Protein AF-A0A1F8U0H1-F1 (afdb_monomer_lite)

Radius of gyration: 30.07 Å; chains: 1; bounding box: 74×42×91 Å

Structure (mmCIF, N/CA/C/O backbone):
data_AF-A0A1F8U0H1-F1
#
_entry.id   AF-A0A1F8U0H1-F1
#
loop_
_atom_site.group_PDB
_atom_site.id
_atom_site.type_symbol
_atom_site.label_atom_id
_atom_site.label_alt_id
_atom_site.label_comp_id
_atom_site.label_asym_id
_atom_site.label_entity_id
_atom_site.label_seq_id
_atom_site.pdbx_PDB_ins_code
_atom_site.Cartn_x
_atom_site.Cartn_y
_atom_site.Cartn_z
_atom_site.occupancy
_atom_site.B_iso_or_equiv
_atom_site.auth_seq_id
_atom_site.auth_comp_id
_atom_site.auth_asym_id
_atom_site.auth_atom_id
_atom_site.pdbx_PDB_model_num
ATOM 1 N N . MET A 1 1 ? 35.598 6.083 -34.468 1.00 41.75 1 MET A N 1
ATOM 2 C CA . MET A 1 1 ? 35.173 6.478 -33.104 1.00 41.75 1 MET A CA 1
ATOM 3 C C . MET A 1 1 ? 35.037 8.008 -33.015 1.00 41.75 1 MET A C 1
ATOM 5 O O . MET A 1 1 ? 35.661 8.622 -32.170 1.00 41.75 1 MET A O 1
ATOM 9 N N . VAL A 1 2 ? 34.273 8.642 -33.921 1.00 42.28 2 VAL A N 1
ATOM 10 C CA . VAL A 1 2 ? 34.150 10.125 -34.004 1.00 42.28 2 VAL A CA 1
ATOM 11 C C . VAL A 1 2 ? 32.691 10.586 -34.229 1.00 42.28 2 VAL A C 1
ATOM 13 O O . VAL A 1 2 ? 32.391 11.769 -34.207 1.00 42.28 2 VAL A O 1
ATOM 16 N N . LEU A 1 3 ? 31.724 9.666 -34.350 1.00 43.31 3 LEU A N 1
ATOM 17 C CA . LEU A 1 3 ? 30.315 10.011 -34.617 1.00 43.31 3 LEU A CA 1
ATOM 18 C C . LEU A 1 3 ? 29.449 10.246 -33.357 1.00 43.31 3 LEU A C 1
ATOM 20 O O . LEU A 1 3 ? 28.268 10.544 -33.485 1.00 43.31 3 LEU A O 1
ATOM 24 N N . GLU A 1 4 ? 29.995 10.145 -32.138 1.00 50.41 4 GLU A N 1
ATOM 25 C CA . GLU A 1 4 ? 29.210 10.288 -30.889 1.00 50.41 4 GLU A CA 1
ATOM 26 C C . GLU A 1 4 ? 29.206 11.704 -30.271 1.00 50.41 4 GLU A C 1
ATOM 28 O O . GLU A 1 4 ? 28.499 11.946 -29.283 1.00 50.41 4 GLU A O 1
ATOM 33 N N . GLN A 1 5 ? 29.964 12.654 -30.832 1.00 50.31 5 GLN A N 1
ATOM 34 C CA . GLN A 1 5 ? 30.177 13.966 -30.203 1.00 50.31 5 GLN A CA 1
ATOM 35 C C . GLN A 1 5 ? 29.051 14.991 -30.430 1.00 50.31 5 GLN A C 1
ATOM 37 O O . GLN A 1 5 ? 28.952 15.921 -29.641 1.00 50.31 5 GLN A O 1
ATOM 42 N N . ASN A 1 6 ? 28.148 14.789 -31.400 1.00 43.91 6 ASN A N 1
ATOM 43 C CA . ASN A 1 6 ? 27.088 15.758 -31.739 1.00 43.91 6 ASN A CA 1
ATOM 44 C C . ASN A 1 6 ? 25.655 15.193 -31.703 1.00 43.91 6 ASN A C 1
ATOM 46 O O . ASN A 1 6 ? 24.756 15.732 -32.343 1.00 43.91 6 ASN A O 1
ATOM 50 N N . LEU A 1 7 ? 25.388 14.125 -30.940 1.00 57.19 7 LEU A N 1
ATOM 51 C CA . LEU A 1 7 ? 24.003 13.888 -30.520 1.00 57.19 7 LEU A CA 1
ATOM 52 C C . LEU A 1 7 ? 23.705 14.918 -29.426 1.00 57.19 7 LEU A C 1
ATOM 54 O O . LEU A 1 7 ? 24.296 14.822 -28.346 1.00 57.19 7 LEU A O 1
ATOM 58 N N . SER A 1 8 ? 22.849 15.904 -29.727 1.00 74.31 8 SER A N 1
ATOM 59 C CA . SER A 1 8 ? 22.437 16.942 -28.775 1.00 74.31 8 SER A CA 1
ATOM 60 C C . SER A 1 8 ? 22.117 16.303 -27.422 1.00 74.31 8 SER A C 1
ATOM 62 O O . SER A 1 8 ? 21.537 15.216 -27.362 1.00 74.31 8 SER A O 1
ATOM 64 N N . LEU A 1 9 ? 22.529 16.937 -26.323 1.00 75.94 9 LEU A N 1
ATOM 65 C CA . LEU A 1 9 ? 22.293 16.436 -24.963 1.00 75.94 9 LEU A CA 1
ATOM 66 C C . LEU A 1 9 ? 20.824 16.012 -24.761 1.00 75.94 9 LEU A C 1
ATOM 68 O O . LEU A 1 9 ? 20.556 14.966 -24.178 1.00 75.94 9 LEU A O 1
ATOM 72 N N . VAL A 1 10 ? 19.901 16.743 -25.389 1.00 80.44 10 VAL A N 1
ATOM 73 C CA . VAL A 1 10 ? 18.469 16.433 -25.496 1.00 80.44 10 VAL A CA 1
ATOM 74 C C . VAL A 1 10 ? 18.198 15.030 -26.050 1.00 80.44 10 VAL A C 1
ATOM 76 O O . VAL A 1 10 ? 17.451 14.274 -25.443 1.00 80.44 10 VAL A O 1
ATOM 79 N N . ASN A 1 11 ? 18.824 14.621 -27.155 1.00 82.81 11 ASN A N 1
ATOM 80 C CA . ASN A 1 11 ? 18.622 13.288 -27.734 1.00 82.81 11 ASN A CA 1
ATOM 81 C C . ASN A 1 11 ? 19.149 12.167 -26.824 1.00 82.81 11 ASN A C 1
ATOM 83 O O . ASN A 1 11 ? 18.552 11.089 -26.758 1.00 82.81 11 ASN A O 1
ATOM 87 N N . LYS A 1 12 ? 20.252 12.413 -26.104 1.00 83.38 12 LYS A N 1
ATOM 88 C CA . LYS A 1 12 ? 20.798 11.457 -25.125 1.00 83.38 12 LYS A CA 1
ATOM 89 C C . LYS A 1 12 ? 19.856 11.307 -23.930 1.00 83.38 12 LYS A C 1
ATOM 91 O O . LYS A 1 12 ? 19.516 10.178 -23.580 1.00 83.38 12 LYS A O 1
ATOM 96 N N . VAL A 1 13 ? 19.384 12.424 -23.376 1.00 85.12 13 VAL A N 1
ATOM 97 C CA . VAL A 1 13 ? 18.415 12.460 -22.270 1.00 85.12 13 VAL A CA 1
ATOM 98 C C . VAL A 1 13 ? 17.090 11.822 -22.687 1.00 85.12 13 VAL A C 1
ATOM 100 O O . VAL A 1 13 ? 16.609 10.935 -21.994 1.00 85.12 13 VAL A O 1
ATOM 103 N N . ASN A 1 14 ? 16.552 12.153 -23.863 1.00 88.31 14 ASN A N 1
ATOM 104 C CA . ASN A 1 14 ? 15.315 11.560 -24.382 1.00 88.31 14 ASN A CA 1
ATOM 105 C C . ASN A 1 14 ? 15.423 10.043 -24.548 1.00 88.31 14 ASN A C 1
ATOM 107 O O . ASN A 1 14 ? 14.489 9.304 -24.234 1.00 88.31 14 ASN A O 1
ATOM 111 N N . ARG A 1 15 ? 16.563 9.538 -25.032 1.00 90.44 15 ARG A N 1
ATOM 112 C CA . ARG A 1 15 ? 16.790 8.092 -25.122 1.00 90.44 15 ARG A CA 1
ATOM 113 C C . ARG A 1 15 ? 16.855 7.444 -23.738 1.00 90.44 15 ARG A C 1
ATOM 115 O O . ARG A 1 15 ? 16.317 6.351 -23.569 1.00 90.44 15 ARG A O 1
ATOM 122 N N . LEU A 1 16 ? 17.493 8.102 -22.770 1.00 91.50 16 LEU A N 1
ATOM 123 C CA . LEU A 1 16 ? 17.564 7.645 -21.380 1.00 91.50 16 LEU A CA 1
ATOM 124 C C . LEU A 1 16 ? 16.187 7.633 -20.717 1.00 91.50 16 LEU A C 1
ATOM 126 O O . LEU A 1 16 ? 15.855 6.668 -20.044 1.00 91.50 16 LEU A O 1
ATOM 130 N N . LEU A 1 17 ? 15.369 8.653 -20.965 1.00 91.25 17 LEU A N 1
ATOM 131 C CA . LEU A 1 17 ? 14.013 8.758 -20.442 1.00 91.25 17 LEU A CA 1
ATOM 132 C C . LEU A 1 17 ? 13.118 7.645 -20.996 1.00 91.25 17 LEU A C 1
ATOM 134 O O . LEU A 1 17 ? 12.458 6.939 -20.241 1.00 91.25 17 LEU A O 1
ATOM 138 N N . ASN A 1 18 ? 13.165 7.423 -22.313 1.00 92.88 18 ASN A N 1
ATOM 139 C CA . ASN A 1 18 ? 12.445 6.324 -22.956 1.00 92.88 18 ASN A CA 1
ATOM 140 C C . ASN A 1 18 ? 12.884 4.958 -22.418 1.00 92.88 18 ASN A C 1
ATOM 142 O O . ASN A 1 18 ? 12.050 4.096 -22.160 1.00 92.88 18 ASN A O 1
ATOM 146 N N . TRP A 1 19 ? 14.192 4.759 -22.238 1.00 95.44 19 TRP A N 1
ATOM 147 C CA . TRP A 1 19 ? 14.723 3.572 -21.573 1.00 95.44 19 TRP A CA 1
ATOM 148 C C . TRP A 1 19 ? 14.184 3.434 -20.141 1.00 95.44 19 TRP A C 1
ATOM 150 O O . TRP A 1 19 ? 13.759 2.344 -19.768 1.00 95.44 19 TRP A O 1
ATOM 160 N N . GLY A 1 20 ? 14.164 4.533 -19.385 1.00 95.44 20 GLY A N 1
ATOM 161 C CA . GLY A 1 20 ? 13.671 4.606 -18.015 1.00 95.44 20 GLY A CA 1
ATOM 162 C C . GLY A 1 20 ? 12.214 4.174 -17.897 1.00 95.44 20 GLY A C 1
ATOM 163 O O . GLY A 1 20 ? 11.922 3.301 -17.096 1.00 95.44 20 GLY A O 1
ATOM 164 N N . HIS A 1 21 ? 11.322 4.671 -18.758 1.00 95.75 21 HIS A N 1
ATOM 165 C CA . HIS A 1 21 ? 9.914 4.254 -18.757 1.00 95.75 21 HIS A CA 1
ATOM 166 C C . HIS A 1 21 ? 9.736 2.748 -18.993 1.00 95.75 21 HIS A C 1
ATOM 168 O O . HIS A 1 21 ? 8.940 2.108 -18.310 1.00 95.75 21 HIS A O 1
ATOM 174 N N . TRP A 1 22 ? 10.495 2.158 -19.924 1.00 97.25 22 TRP A N 1
ATOM 175 C CA . TRP A 1 22 ? 10.458 0.708 -20.142 1.00 97.25 22 TRP A CA 1
ATOM 176 C C . TRP A 1 22 ? 11.031 -0.067 -18.960 1.00 97.25 22 TRP A C 1
ATOM 178 O O . TRP A 1 22 ? 10.473 -1.087 -18.567 1.00 97.25 22 TRP A O 1
ATOM 188 N N . PHE A 1 23 ? 12.118 0.425 -18.372 1.00 97.69 23 PHE A N 1
ATOM 189 C CA . PHE A 1 23 ? 12.703 -0.166 -17.177 1.00 97.69 23 PHE A CA 1
ATOM 190 C C . PHE A 1 23 ? 11.719 -0.141 -15.994 1.00 97.69 23 PHE A C 1
ATOM 192 O O . PHE A 1 23 ? 11.540 -1.164 -15.333 1.00 97.69 23 PHE A O 1
ATOM 199 N N . THR A 1 24 ? 11.006 0.972 -15.799 1.00 97.69 24 THR A N 1
ATOM 200 C CA . THR A 1 24 ? 9.919 1.099 -14.822 1.00 97.69 24 THR A CA 1
ATOM 201 C C . THR A 1 24 ? 8.774 0.146 -15.129 1.00 97.69 24 THR A C 1
ATOM 203 O O . THR A 1 24 ? 8.306 -0.522 -14.220 1.00 97.69 24 THR A O 1
ATOM 206 N N . PHE A 1 25 ? 8.354 0.011 -16.391 1.00 97.81 25 PHE A N 1
ATOM 207 C CA . PHE A 1 25 ? 7.307 -0.940 -16.777 1.00 97.81 25 PHE A CA 1
ATOM 208 C C . PHE A 1 25 ? 7.643 -2.377 -16.349 1.00 97.81 25 PHE A C 1
ATOM 210 O O . PHE A 1 25 ? 6.812 -3.041 -15.737 1.00 97.81 25 PHE A O 1
ATOM 217 N N . PHE A 1 26 ? 8.866 -2.856 -16.600 1.00 98.00 26 PHE A N 1
ATOM 218 C CA . PHE A 1 26 ? 9.265 -4.193 -16.141 1.00 98.00 26 PHE A CA 1
ATOM 219 C C . PHE A 1 26 ? 9.385 -4.287 -14.616 1.00 98.00 26 PHE A C 1
ATOM 221 O O . PHE A 1 26 ? 9.033 -5.319 -14.049 1.00 98.00 26 PHE A O 1
ATOM 228 N N . ASN A 1 27 ? 9.818 -3.214 -13.952 1.00 98.38 27 ASN A N 1
ATOM 229 C CA . ASN A 1 27 ? 9.840 -3.141 -12.492 1.00 98.38 27 ASN A CA 1
ATOM 230 C C . ASN A 1 27 ? 8.430 -3.189 -11.883 1.00 98.38 27 ASN A C 1
ATOM 232 O O . ASN A 1 27 ? 8.249 -3.843 -10.865 1.00 98.38 27 ASN A O 1
ATOM 236 N N . ILE A 1 28 ? 7.420 -2.591 -12.529 1.00 98.44 28 ILE A N 1
ATOM 237 C CA . ILE A 1 28 ? 6.011 -2.733 -12.130 1.00 98.44 28 ILE A CA 1
ATOM 238 C C . ILE A 1 28 ? 5.607 -4.207 -12.173 1.00 98.44 28 ILE A C 1
ATOM 240 O O . ILE A 1 28 ? 5.047 -4.713 -11.209 1.00 98.44 28 ILE A O 1
ATOM 244 N N . LEU A 1 29 ? 5.925 -4.922 -13.258 1.00 98.12 29 LEU A N 1
ATOM 245 C CA . LEU A 1 29 ? 5.597 -6.349 -13.370 1.00 98.12 29 LEU A CA 1
ATOM 246 C C . LEU A 1 29 ? 6.270 -7.186 -12.274 1.00 98.12 29 LEU A C 1
ATOM 248 O O . LEU A 1 29 ? 5.636 -8.069 -11.701 1.00 98.12 29 LEU A O 1
ATOM 252 N N . LEU A 1 30 ? 7.535 -6.900 -11.958 1.00 98.12 30 LEU A N 1
ATOM 253 C CA . LEU A 1 30 ? 8.260 -7.598 -10.897 1.00 98.12 30 LEU A CA 1
ATOM 254 C C . LEU A 1 30 ? 7.696 -7.267 -9.505 1.00 98.12 30 LEU A C 1
ATOM 256 O O . LEU A 1 30 ? 7.498 -8.164 -8.686 1.00 98.12 30 LEU A O 1
ATOM 260 N N . ALA A 1 31 ? 7.363 -6.000 -9.261 1.00 98.25 31 ALA A N 1
ATOM 261 C CA . ALA A 1 31 ? 6.729 -5.557 -8.028 1.00 98.25 31 ALA A CA 1
ATOM 262 C C . ALA A 1 31 ? 5.319 -6.137 -7.858 1.00 98.25 31 ALA A C 1
ATOM 264 O O . ALA A 1 31 ? 4.937 -6.450 -6.736 1.00 98.25 31 ALA A O 1
ATOM 265 N N . LEU A 1 32 ? 4.554 -6.348 -8.935 1.00 98.12 32 LEU A N 1
ATOM 266 C CA . LEU A 1 32 ? 3.257 -7.033 -8.873 1.00 98.12 32 LEU A CA 1
ATOM 267 C C . LEU A 1 32 ? 3.414 -8.465 -8.354 1.00 98.12 32 LEU A C 1
ATOM 269 O O . LEU A 1 32 ? 2.684 -8.867 -7.453 1.00 98.12 32 LEU A O 1
ATOM 273 N N . VAL A 1 33 ? 4.414 -9.207 -8.841 1.00 97.19 33 VAL A N 1
ATOM 274 C CA . VAL A 1 33 ? 4.707 -10.565 -8.347 1.00 97.19 33 VAL A CA 1
ATOM 275 C C . VAL A 1 33 ? 5.043 -10.555 -6.854 1.00 97.19 33 VAL A C 1
ATOM 277 O O . VAL A 1 33 ? 4.541 -11.395 -6.113 1.00 97.19 33 VAL A O 1
ATOM 280 N N . ILE A 1 34 ? 5.853 -9.596 -6.398 1.00 96.69 34 ILE A N 1
ATOM 281 C CA . ILE A 1 34 ? 6.208 -9.467 -4.976 1.00 96.69 34 ILE A CA 1
ATOM 282 C C . ILE A 1 34 ? 4.986 -9.057 -4.145 1.00 96.69 34 ILE A C 1
ATOM 284 O O . ILE A 1 34 ? 4.709 -9.664 -3.117 1.00 96.69 34 ILE A O 1
ATOM 288 N N . THR A 1 35 ? 4.224 -8.061 -4.596 1.00 96.56 35 THR A N 1
ATOM 289 C CA . THR A 1 35 ? 3.063 -7.536 -3.859 1.00 96.56 35 THR A CA 1
ATOM 290 C C . THR A 1 35 ? 1.858 -8.478 -3.846 1.00 96.56 35 THR A C 1
ATOM 292 O O . THR A 1 35 ? 0.986 -8.339 -2.994 1.00 96.56 35 THR A O 1
ATOM 295 N N . ALA A 1 36 ? 1.818 -9.495 -4.709 1.00 94.75 36 ALA A N 1
ATOM 296 C CA . ALA A 1 36 ? 0.852 -10.583 -4.572 1.00 94.75 36 ALA A CA 1
ATOM 297 C C . ALA A 1 36 ? 1.030 -11.349 -3.244 1.00 94.75 36 ALA A C 1
ATOM 299 O O . ALA A 1 36 ? 0.069 -11.919 -2.735 1.00 94.75 36 ALA A O 1
ATOM 300 N N . ALA A 1 37 ? 2.227 -11.317 -2.637 1.00 93.44 37 ALA A N 1
ATOM 301 C CA . ALA A 1 37 ? 2.496 -11.962 -1.351 1.00 93.44 37 ALA A CA 1
ATOM 302 C C . ALA A 1 37 ? 1.631 -11.427 -0.193 1.00 93.44 37 ALA A C 1
ATOM 304 O O . ALA A 1 37 ? 1.383 -12.159 0.767 1.00 93.44 37 ALA A O 1
ATOM 305 N N . TYR A 1 38 ? 1.154 -10.180 -0.284 1.00 93.19 38 TYR A N 1
ATOM 306 C CA . TYR A 1 38 ? 0.302 -9.568 0.741 1.00 93.19 38 TYR A CA 1
ATOM 307 C C . TYR A 1 38 ? -1.121 -10.141 0.732 1.00 93.19 38 TYR A C 1
ATOM 309 O O . TYR A 1 38 ? -1.789 -10.119 1.759 1.00 93.19 38 TYR A O 1
ATOM 317 N N . TRP A 1 39 ? -1.580 -10.730 -0.382 1.00 89.38 39 TRP A N 1
ATOM 318 C CA . TRP A 1 39 ? -2.922 -11.325 -0.463 1.00 89.38 39 TRP A CA 1
ATOM 319 C C . TRP A 1 39 ? -3.098 -12.531 0.465 1.00 89.38 39 TRP A C 1
ATOM 321 O O . TRP A 1 39 ? -4.220 -12.860 0.826 1.00 89.38 39 TRP A O 1
ATOM 331 N N . TRP A 1 40 ? -2.005 -13.202 0.840 1.00 85.88 40 TRP A N 1
ATOM 332 C CA . TRP A 1 40 ? -2.045 -14.341 1.762 1.00 85.88 40 TRP A CA 1
ATOM 333 C C . TRP A 1 40 ? -1.984 -13.944 3.236 1.00 85.88 40 TRP A C 1
ATOM 335 O O . TRP A 1 40 ? -2.158 -14.809 4.091 1.00 85.88 40 TRP A O 1
ATOM 345 N N . ALA A 1 41 ? -1.716 -12.673 3.537 1.00 83.50 41 ALA A N 1
ATOM 346 C CA . ALA A 1 41 ? -1.620 -12.191 4.910 1.00 83.50 41 ALA A CA 1
ATOM 347 C C . ALA A 1 41 ? -2.991 -11.832 5.511 1.00 83.50 41 ALA A C 1
ATOM 349 O O . ALA A 1 41 ? -3.134 -11.870 6.728 1.00 83.50 41 ALA A O 1
ATOM 350 N N . GLU A 1 42 ? -3.994 -11.548 4.674 1.00 83.38 42 GLU A N 1
ATOM 351 C CA . GLU A 1 42 ? -5.311 -11.054 5.089 1.00 83.38 42 GLU A CA 1
ATOM 352 C C . GLU A 1 42 ? -6.434 -11.963 4.540 1.00 83.38 42 GLU A C 1
ATOM 354 O O . GLU A 1 42 ? -6.286 -12.538 3.455 1.00 83.38 42 GLU A O 1
ATOM 359 N N . PRO A 1 43 ? -7.573 -12.135 5.243 1.00 86.06 43 PRO A N 1
ATOM 360 C CA . PRO A 1 43 ? -8.731 -12.836 4.697 1.00 86.06 43 PRO A CA 1
ATOM 361 C C . PRO A 1 43 ? -9.213 -12.217 3.380 1.00 86.06 43 PRO A C 1
ATOM 363 O O . PRO A 1 43 ? -9.405 -11.007 3.264 1.00 86.06 43 PRO A O 1
ATOM 366 N N . LEU A 1 44 ? -9.469 -13.079 2.393 1.00 89.25 44 LEU A N 1
ATOM 367 C CA . LEU A 1 44 ? -9.942 -12.649 1.081 1.00 89.25 44 LEU A CA 1
ATOM 368 C C . LEU A 1 44 ? -11.357 -12.041 1.150 1.00 89.25 44 LEU A C 1
ATOM 370 O O . LEU A 1 44 ? -12.193 -12.513 1.936 1.00 89.25 44 LEU A O 1
ATOM 374 N N . PRO A 1 45 ? -11.661 -11.053 0.285 1.00 91.75 45 PRO A N 1
ATOM 375 C CA . PRO A 1 45 ? -12.983 -10.441 0.223 1.00 91.75 45 PRO A CA 1
ATOM 376 C C . PRO A 1 45 ? -14.080 -11.452 -0.126 1.00 91.75 45 PRO A C 1
ATOM 378 O O . PRO A 1 45 ? -13.849 -12.415 -0.863 1.00 91.75 45 PRO A O 1
ATOM 381 N N . GLN A 1 46 ? -15.295 -11.213 0.369 1.00 91.31 46 GLN A N 1
ATOM 382 C CA . GLN A 1 46 ? -16.450 -12.080 0.110 1.00 91.31 46 GLN A CA 1
ATOM 383 C C . GLN A 1 46 ? -17.382 -11.496 -0.964 1.00 91.31 46 GLN A C 1
ATOM 385 O O . GLN A 1 46 ? -18.060 -12.238 -1.675 1.00 91.31 46 GLN A O 1
ATOM 390 N N . SER A 1 47 ? -17.393 -10.173 -1.125 1.00 94.44 47 SER A N 1
ATOM 391 C CA . SER A 1 47 ? -18.181 -9.456 -2.129 1.00 94.44 47 SER A CA 1
ATOM 392 C C . SER A 1 47 ? -17.458 -9.263 -3.466 1.00 94.44 47 SER A C 1
ATOM 394 O O . SER A 1 47 ? -16.231 -9.184 -3.559 1.00 94.44 47 SER A O 1
ATOM 396 N N . ILE A 1 48 ? -18.250 -9.107 -4.533 1.00 96.00 48 ILE A N 1
ATOM 397 C CA . ILE A 1 48 ? -17.755 -8.757 -5.875 1.00 96.00 48 ILE A CA 1
ATOM 398 C C . ILE A 1 48 ? -17.064 -7.382 -5.859 1.00 96.00 48 ILE A C 1
ATOM 400 O O . ILE A 1 48 ? -16.046 -7.202 -6.527 1.00 96.00 48 ILE A O 1
ATOM 404 N N . THR A 1 49 ? -17.590 -6.425 -5.085 1.00 95.81 49 THR A N 1
ATOM 405 C CA . THR A 1 49 ? -17.000 -5.088 -4.911 1.00 95.81 49 THR A CA 1
ATOM 406 C C . THR A 1 49 ? -15.627 -5.176 -4.257 1.00 95.81 49 THR A C 1
ATOM 408 O O . THR A 1 49 ? -14.678 -4.589 -4.778 1.00 95.81 49 THR A O 1
ATOM 411 N N . GLY A 1 50 ? -15.489 -5.979 -3.199 1.00 95.69 50 GLY A N 1
ATOM 412 C CA . GLY A 1 50 ? -14.211 -6.237 -2.540 1.00 95.69 50 GLY A CA 1
ATOM 413 C C . GLY A 1 50 ? -13.167 -6.858 -3.473 1.00 95.69 50 GLY A C 1
ATOM 414 O O . GLY A 1 50 ? -12.029 -6.392 -3.503 1.00 95.69 50 GLY A O 1
ATOM 415 N N . TRP A 1 51 ? -13.545 -7.846 -4.295 1.00 96.25 51 TRP A N 1
ATOM 416 C CA . TRP A 1 51 ? -12.647 -8.440 -5.300 1.00 96.25 51 TRP A CA 1
ATOM 417 C C . TRP A 1 51 ? -12.228 -7.455 -6.393 1.00 96.25 51 TRP A C 1
ATOM 419 O O . TRP A 1 51 ? -11.063 -7.419 -6.797 1.00 96.25 51 TRP A O 1
ATOM 429 N N . PHE A 1 52 ? -13.167 -6.644 -6.882 1.00 97.38 52 PHE A N 1
ATOM 430 C CA . PHE A 1 52 ? -12.869 -5.628 -7.885 1.00 97.38 52 PHE A CA 1
ATOM 431 C C . PHE A 1 52 ? -11.941 -4.538 -7.324 1.00 97.38 52 PHE A C 1
ATOM 433 O O . PHE A 1 52 ? -10.988 -4.138 -8.001 1.00 97.38 52 PHE A O 1
ATOM 440 N N . TYR A 1 53 ? -12.156 -4.110 -6.074 1.00 97.31 53 TYR A N 1
ATOM 441 C CA . TYR A 1 53 ? -11.248 -3.198 -5.380 1.00 97.31 53 TYR A CA 1
ATOM 442 C C . TYR A 1 53 ? -9.856 -3.804 -5.220 1.00 97.31 53 TYR A C 1
ATOM 444 O O . TYR A 1 53 ? -8.883 -3.166 -5.601 1.00 97.31 53 TYR A O 1
ATOM 452 N N . LEU A 1 54 ? -9.756 -5.052 -4.757 1.00 96.25 54 LEU A N 1
ATOM 453 C CA . LEU A 1 54 ? -8.483 -5.744 -4.567 1.00 96.25 54 LEU A CA 1
ATOM 454 C C . LEU A 1 54 ? -7.640 -5.739 -5.848 1.00 96.25 54 LEU A C 1
ATOM 456 O O . LEU A 1 54 ? -6.478 -5.333 -5.830 1.00 96.25 54 LEU A O 1
ATOM 460 N N . LEU A 1 55 ? -8.233 -6.131 -6.982 1.00 96.88 55 LEU A N 1
ATOM 461 C CA . LEU A 1 55 ? -7.534 -6.190 -8.269 1.00 96.88 55 LEU A CA 1
ATOM 462 C C . LEU A 1 55 ? -7.135 -4.805 -8.788 1.00 96.88 55 LEU A C 1
ATOM 464 O O . LEU A 1 55 ? -6.008 -4.620 -9.252 1.00 96.88 55 LEU A O 1
ATOM 468 N N . THR A 1 56 ? -8.048 -3.833 -8.730 1.00 97.75 56 THR A N 1
ATOM 469 C CA . THR A 1 56 ? -7.774 -2.473 -9.219 1.00 97.75 56 THR A CA 1
ATOM 470 C C . THR A 1 56 ? -6.768 -1.746 -8.333 1.00 97.75 56 THR A C 1
ATOM 472 O O . THR A 1 56 ? -5.849 -1.119 -8.858 1.00 97.75 56 THR A O 1
ATOM 475 N N . ASN A 1 57 ? -6.873 -1.888 -7.012 1.00 97.25 57 ASN A N 1
ATOM 476 C CA . ASN A 1 57 ? -5.935 -1.315 -6.058 1.00 97.25 57 ASN A CA 1
ATOM 477 C C . ASN A 1 57 ? -4.547 -1.946 -6.205 1.00 97.25 57 ASN A C 1
ATOM 479 O O . ASN A 1 57 ? -3.570 -1.223 -6.355 1.00 97.25 57 ASN A O 1
ATOM 483 N N . TRP A 1 58 ? -4.450 -3.277 -6.272 1.00 97.38 58 TRP A N 1
ATOM 484 C CA . TRP A 1 58 ? -3.173 -3.970 -6.467 1.00 97.38 58 TRP A CA 1
ATOM 485 C C . TRP A 1 58 ? -2.463 -3.557 -7.759 1.00 97.38 58 TRP A C 1
ATOM 487 O O . TRP A 1 58 ? -1.288 -3.195 -7.727 1.00 97.38 58 TRP A O 1
ATOM 497 N N . LEU A 1 59 ? -3.173 -3.544 -8.892 1.00 97.94 59 LEU A N 1
ATOM 498 C CA . LEU A 1 59 ? -2.585 -3.129 -10.168 1.00 97.94 59 LEU A CA 1
ATOM 499 C C . LEU A 1 59 ? -2.211 -1.642 -10.180 1.00 97.94 59 LEU A C 1
ATOM 501 O O . LEU A 1 59 ? -1.117 -1.283 -10.616 1.00 97.94 59 LEU A O 1
ATOM 505 N N . GLY A 1 60 ? -3.122 -0.779 -9.729 1.00 97.94 60 GLY A N 1
ATOM 506 C CA . GLY A 1 60 ? -2.965 0.670 -9.788 1.00 97.94 60 GLY A CA 1
ATOM 507 C C . GLY A 1 60 ? -1.926 1.198 -8.805 1.00 97.94 60 GLY A C 1
ATOM 508 O O . GLY A 1 60 ? -1.026 1.938 -9.202 1.00 97.94 60 GLY A O 1
ATOM 509 N N . HIS A 1 61 ? -2.021 0.802 -7.535 1.00 97.88 61 HIS A N 1
ATOM 510 C CA . HIS A 1 61 ? -1.147 1.283 -6.464 1.00 97.88 61 HIS A CA 1
ATOM 511 C C . HIS A 1 61 ? 0.290 0.797 -6.636 1.00 97.88 61 HIS A C 1
ATOM 513 O O . HIS A 1 61 ? 1.216 1.605 -6.585 1.00 97.88 61 HIS A O 1
ATOM 519 N N . THR A 1 62 ? 0.502 -0.488 -6.944 1.00 97.88 62 THR A N 1
ATOM 520 C CA . THR A 1 62 ? 1.856 -1.008 -7.197 1.00 97.88 62 THR A CA 1
ATOM 521 C C . THR A 1 62 ? 2.495 -0.310 -8.404 1.00 97.88 62 THR A C 1
ATOM 523 O O . THR A 1 62 ? 3.664 0.079 -8.348 1.00 97.88 62 THR A O 1
ATOM 526 N N . ALA A 1 63 ? 1.730 -0.060 -9.475 1.00 98.12 63 ALA A N 1
ATOM 527 C CA . ALA A 1 63 ? 2.226 0.701 -10.619 1.00 98.12 63 ALA A CA 1
ATOM 528 C C . ALA A 1 63 ? 2.569 2.157 -10.261 1.00 98.12 63 ALA A C 1
ATOM 530 O O . ALA A 1 63 ? 3.629 2.657 -10.656 1.00 98.12 63 ALA A O 1
ATOM 531 N N . PHE A 1 64 ? 1.703 2.819 -9.490 1.00 98.00 64 PHE A N 1
ATOM 532 C CA . PHE A 1 64 ? 1.923 4.171 -8.986 1.00 98.00 64 PHE A CA 1
ATOM 533 C C . PHE A 1 64 ? 3.191 4.259 -8.130 1.00 98.00 64 PHE A C 1
ATOM 535 O O . PHE A 1 64 ? 4.020 5.131 -8.383 1.00 98.00 64 PHE A O 1
ATOM 542 N N . LEU A 1 65 ? 3.400 3.336 -7.186 1.00 97.12 65 LEU A N 1
ATOM 543 C CA . LEU A 1 65 ? 4.589 3.315 -6.329 1.00 97.12 65 LEU A CA 1
ATOM 544 C C . LEU A 1 65 ? 5.883 3.158 -7.132 1.00 97.12 65 LEU A C 1
ATOM 546 O O . LEU A 1 65 ? 6.832 3.913 -6.918 1.00 97.12 65 LEU A O 1
ATOM 550 N N . CYS A 1 66 ? 5.935 2.231 -8.091 1.00 97.81 66 CYS A N 1
ATOM 551 C CA . CYS A 1 66 ? 7.109 2.071 -8.952 1.00 97.81 66 CYS A CA 1
ATOM 552 C C . CYS A 1 66 ? 7.364 3.311 -9.822 1.00 97.81 66 CYS A C 1
ATOM 554 O O . CYS A 1 66 ? 8.514 3.703 -10.035 1.00 97.81 66 CYS A O 1
ATOM 556 N N . PHE A 1 67 ? 6.304 3.941 -10.333 1.00 96.94 67 PHE A N 1
ATOM 557 C CA . PHE A 1 67 ? 6.429 5.157 -11.130 1.00 96.94 67 PHE A CA 1
ATOM 558 C C . PHE A 1 67 ? 6.881 6.354 -10.285 1.00 96.94 67 PHE A C 1
ATOM 560 O O . PHE A 1 67 ? 7.763 7.107 -10.702 1.00 96.94 67 PHE A O 1
ATOM 567 N N . LEU A 1 68 ? 6.360 6.487 -9.065 1.00 97.56 68 LEU A N 1
ATOM 568 C CA . LEU A 1 68 ? 6.794 7.486 -8.095 1.00 97.56 68 LEU A CA 1
ATOM 569 C C . LEU A 1 68 ? 8.262 7.274 -7.708 1.00 97.56 68 LEU A C 1
ATOM 571 O O . LEU A 1 68 ? 9.044 8.223 -7.729 1.00 97.56 68 LEU A O 1
ATOM 575 N N . PHE A 1 69 ? 8.670 6.029 -7.444 1.00 96.88 69 PHE A N 1
ATOM 576 C CA . PHE A 1 69 ? 10.067 5.676 -7.198 1.00 96.88 69 PHE A CA 1
ATOM 577 C C . PHE A 1 69 ? 10.967 6.099 -8.364 1.00 96.88 69 PHE A C 1
ATOM 579 O O . PHE A 1 69 ? 12.017 6.705 -8.145 1.00 96.88 69 PHE A O 1
ATOM 586 N N . PHE A 1 70 ? 10.546 5.848 -9.607 1.00 95.94 70 PHE A N 1
ATOM 587 C CA . PHE A 1 70 ? 11.265 6.297 -10.799 1.00 95.94 70 PHE A CA 1
ATOM 588 C C . PHE A 1 70 ? 11.412 7.824 -10.850 1.00 95.94 70 PHE A C 1
ATOM 590 O O . PHE A 1 70 ? 12.525 8.308 -11.060 1.00 95.94 70 PHE A O 1
ATOM 597 N N . ILE A 1 71 ? 10.329 8.578 -10.625 1.00 96.56 71 ILE A N 1
ATOM 598 C CA . ILE A 1 71 ? 10.350 10.050 -10.630 1.00 96.56 71 ILE A CA 1
ATOM 599 C C . ILE A 1 71 ? 11.274 10.600 -9.541 1.00 96.56 71 ILE A C 1
ATOM 601 O O . ILE A 1 71 ? 12.004 11.554 -9.794 1.00 96.56 71 ILE A O 1
ATOM 605 N N . LEU A 1 72 ? 11.252 10.024 -8.338 1.00 96.44 72 LEU A N 1
ATOM 606 C CA . LEU A 1 72 ? 12.012 10.543 -7.199 1.00 96.44 72 LEU A CA 1
ATOM 607 C C . LEU A 1 72 ? 13.492 10.154 -7.228 1.00 96.44 72 LEU A C 1
ATOM 609 O O . LEU A 1 72 ? 14.317 10.868 -6.663 1.00 96.44 72 LEU A O 1
ATOM 613 N N . THR A 1 73 ? 13.845 9.036 -7.869 1.00 94.81 73 THR A N 1
ATOM 614 C CA . THR A 1 73 ? 15.205 8.482 -7.796 1.00 94.81 73 THR A CA 1
ATOM 615 C C . THR A 1 73 ? 15.896 8.432 -9.160 1.00 94.81 73 THR A C 1
ATOM 617 O O . THR A 1 73 ? 16.884 9.129 -9.389 1.00 94.81 73 THR A O 1
ATOM 620 N N . ILE A 1 74 ? 15.376 7.644 -10.101 1.00 92.19 74 ILE A N 1
ATOM 621 C CA . ILE A 1 74 ? 16.028 7.359 -11.385 1.00 92.19 74 ILE A CA 1
ATOM 622 C C . ILE A 1 74 ? 15.994 8.583 -12.305 1.00 92.19 74 ILE A C 1
ATOM 624 O O . ILE A 1 74 ? 16.998 8.897 -12.947 1.00 92.19 74 ILE A O 1
ATOM 628 N N . PHE A 1 75 ? 14.870 9.298 -12.365 1.00 93.31 75 PHE A N 1
ATOM 629 C CA . PHE A 1 75 ? 14.720 10.466 -13.228 1.00 93.31 75 PHE A CA 1
ATOM 630 C C . PHE A 1 75 ? 15.736 11.583 -12.890 1.00 93.31 75 PHE A C 1
ATOM 632 O O . PHE A 1 75 ? 16.466 11.985 -13.799 1.00 93.31 75 PHE A O 1
ATOM 639 N N . PRO A 1 76 ? 15.931 12.009 -11.624 1.00 92.31 76 PRO A N 1
ATOM 640 C CA . PRO A 1 76 ? 16.987 12.957 -11.258 1.00 92.31 76 PRO A CA 1
ATOM 641 C C . PRO A 1 76 ? 18.391 12.492 -11.657 1.00 92.31 76 PRO A C 1
ATOM 643 O O . PRO A 1 76 ? 19.178 13.275 -12.191 1.00 92.31 76 PRO A O 1
ATOM 646 N N . VAL A 1 77 ? 18.698 11.202 -11.479 1.00 89.44 77 VAL A N 1
ATOM 647 C CA . VAL A 1 77 ? 19.989 10.622 -11.887 1.00 89.44 77 VAL A CA 1
ATOM 648 C C . VAL A 1 77 ? 20.205 10.761 -13.399 1.00 89.44 77 VAL A C 1
ATOM 650 O O . VAL A 1 77 ? 21.322 11.060 -13.826 1.00 89.44 77 VAL A O 1
ATOM 653 N N . THR A 1 78 ? 19.152 10.610 -14.213 1.00 87.06 78 THR A N 1
ATOM 654 C CA . THR A 1 78 ? 19.236 10.794 -15.676 1.00 87.06 78 THR A CA 1
ATOM 655 C C . THR A 1 78 ? 19.503 12.243 -16.096 1.00 87.06 78 THR A C 1
ATOM 657 O O . THR A 1 78 ? 20.089 12.457 -17.157 1.00 87.06 78 THR A O 1
ATOM 660 N N . LEU A 1 79 ? 19.107 13.225 -15.275 1.00 85.00 79 LEU A N 1
ATOM 661 C CA . LEU A 1 79 ? 19.339 14.650 -15.530 1.00 85.00 79 LEU A CA 1
ATOM 662 C C . LEU A 1 79 ? 20.747 15.094 -15.115 1.00 85.00 79 LEU A C 1
ATOM 664 O O . LEU A 1 79 ? 21.369 15.887 -15.818 1.00 85.00 79 LEU A O 1
ATOM 668 N N . ILE A 1 80 ? 21.256 14.575 -13.993 1.00 85.38 80 ILE A N 1
ATOM 669 C CA . ILE A 1 80 ? 22.570 14.951 -13.446 1.00 85.38 80 ILE A CA 1
ATOM 670 C C . ILE A 1 80 ? 23.710 14.285 -14.230 1.00 85.38 80 ILE A C 1
ATOM 672 O O . ILE A 1 80 ? 24.733 14.916 -14.499 1.00 85.3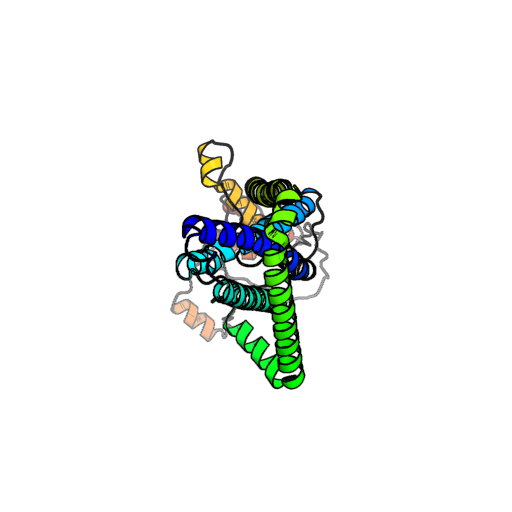8 80 ILE A O 1
ATOM 676 N N . PHE A 1 81 ? 23.553 13.014 -14.616 1.00 80.81 81 PHE A N 1
ATOM 677 C CA . PHE A 1 81 ? 24.621 12.236 -15.243 1.00 80.81 81 PHE A CA 1
ATOM 678 C C . PHE A 1 81 ? 24.309 11.911 -16.713 1.00 80.81 81 PHE A C 1
ATOM 680 O O . PHE A 1 81 ? 23.496 11.031 -16.992 1.00 80.81 81 PHE A O 1
ATOM 687 N N . PRO A 1 82 ? 25.024 12.499 -17.692 1.00 72.44 82 PRO A N 1
ATOM 688 C CA . PRO A 1 82 ? 24.788 12.221 -19.114 1.00 72.44 82 PRO A CA 1
ATOM 689 C C . PRO A 1 82 ? 25.366 10.867 -19.582 1.00 72.44 82 PRO A C 1
ATOM 691 O O . PRO A 1 82 ? 25.243 10.497 -20.753 1.00 72.44 82 PRO A O 1
ATOM 694 N N . TYR A 1 83 ? 26.022 10.110 -18.694 1.00 82.44 83 TYR A N 1
ATOM 695 C CA . TYR A 1 83 ? 26.695 8.856 -19.029 1.00 82.44 83 TYR A CA 1
ATOM 696 C C . TYR A 1 83 ? 25.771 7.642 -18.881 1.00 82.44 83 TYR A C 1
ATOM 698 O O . TYR A 1 83 ? 25.618 7.062 -17.804 1.00 82.44 83 TYR A O 1
ATOM 706 N N . GLN A 1 84 ? 25.245 7.170 -20.012 1.00 84.56 84 GLN A N 1
ATOM 707 C CA . GLN A 1 84 ? 24.294 6.052 -20.096 1.00 84.56 84 GLN A CA 1
ATOM 708 C C . GLN A 1 84 ? 24.712 4.757 -19.379 1.00 84.56 84 GLN A C 1
ATOM 710 O O . GLN A 1 84 ? 23.863 3.975 -18.961 1.00 84.56 84 GLN A O 1
ATOM 715 N N . ARG A 1 85 ? 26.013 4.463 -19.250 1.00 88.62 85 ARG A N 1
ATOM 716 C CA . ARG A 1 85 ? 26.465 3.230 -18.584 1.00 88.62 85 ARG A CA 1
ATOM 717 C C . ARG A 1 85 ? 26.276 3.305 -17.070 1.00 88.62 85 ARG A C 1
ATOM 719 O O . ARG A 1 85 ? 25.776 2.342 -16.500 1.00 88.62 85 ARG A O 1
ATOM 726 N N . HIS A 1 86 ? 26.616 4.440 -16.466 1.00 90.19 86 HIS A N 1
ATOM 727 C CA . HIS A 1 86 ? 26.512 4.646 -15.023 1.00 90.19 86 HIS A CA 1
ATOM 728 C C . HIS A 1 86 ? 25.058 4.791 -14.587 1.00 90.19 86 HIS A C 1
ATOM 730 O O . HIS A 1 86 ? 24.647 4.099 -13.665 1.00 90.19 86 HIS A O 1
ATOM 736 N N . VAL A 1 87 ? 24.256 5.578 -15.314 1.00 91.94 87 VAL A N 1
ATOM 737 C CA . VAL A 1 87 ? 22.827 5.763 -15.002 1.00 91.94 87 VAL A CA 1
ATOM 738 C C . VAL A 1 87 ? 22.086 4.427 -14.952 1.00 91.94 87 VAL A C 1
ATOM 740 O O . VAL A 1 87 ? 21.363 4.157 -14.002 1.00 91.94 87 VAL A O 1
ATOM 743 N N . ARG A 1 88 ? 22.326 3.547 -15.928 1.00 94.00 88 ARG A N 1
ATOM 744 C CA . ARG A 1 88 ? 21.703 2.216 -15.987 1.00 94.00 88 ARG A CA 1
ATOM 745 C C . ARG A 1 88 ? 22.111 1.295 -14.837 1.00 94.00 88 ARG A C 1
ATOM 747 O O . ARG A 1 88 ? 21.285 0.508 -14.389 1.00 94.00 88 ARG A O 1
ATOM 754 N N . GLY A 1 89 ? 23.369 1.369 -14.399 1.00 94.88 89 GLY A N 1
ATOM 755 C CA . GLY A 1 89 ? 23.870 0.587 -13.264 1.00 94.88 89 GLY A CA 1
ATOM 756 C C . GLY A 1 89 ? 23.332 1.101 -11.929 1.00 94.88 89 GLY A C 1
ATOM 757 O O . GLY A 1 89 ? 22.874 0.310 -11.114 1.00 94.88 89 GLY A O 1
ATOM 758 N N . ILE A 1 90 ? 23.315 2.425 -11.744 1.00 95.31 90 ILE A N 1
ATOM 759 C CA . ILE A 1 90 ? 22.749 3.077 -10.555 1.00 95.31 90 ILE A CA 1
ATOM 760 C C . ILE A 1 90 ? 21.250 2.784 -10.456 1.00 95.31 90 ILE A C 1
ATOM 762 O O . ILE A 1 90 ? 20.781 2.381 -9.402 1.00 95.31 90 ILE A O 1
ATOM 766 N N . ALA A 1 91 ? 20.508 2.916 -11.556 1.00 96.00 91 ALA A N 1
ATOM 767 C CA . ALA A 1 91 ? 19.083 2.606 -11.592 1.00 96.00 91 ALA A CA 1
ATOM 768 C C . ALA A 1 91 ? 18.790 1.135 -11.259 1.00 96.00 91 ALA A C 1
ATOM 770 O O . ALA A 1 91 ? 17.870 0.873 -10.494 1.00 96.00 91 ALA A O 1
ATOM 771 N N . ALA A 1 92 ? 19.591 0.190 -11.770 1.00 97.56 92 ALA A N 1
ATOM 772 C CA . ALA A 1 92 ? 19.461 -1.225 -11.420 1.00 97.56 92 ALA A CA 1
ATOM 773 C C . ALA A 1 92 ? 19.729 -1.480 -9.927 1.00 97.56 92 ALA A C 1
ATOM 775 O O . ALA A 1 92 ? 18.985 -2.220 -9.287 1.00 97.56 92 ALA A O 1
ATOM 776 N N . ALA A 1 93 ? 20.749 -0.836 -9.349 1.00 97.69 93 ALA A N 1
ATOM 777 C CA . ALA A 1 93 ? 21.038 -0.936 -7.920 1.00 97.69 93 ALA A CA 1
ATOM 778 C C . ALA A 1 93 ? 19.913 -0.335 -7.058 1.00 97.69 93 ALA A C 1
ATOM 780 O O . ALA A 1 93 ? 19.474 -0.965 -6.101 1.00 97.69 93 ALA A O 1
ATOM 781 N N . LEU A 1 94 ? 19.408 0.849 -7.421 1.00 97.56 94 LEU A N 1
ATOM 782 C CA . LEU A 1 94 ? 18.295 1.505 -6.730 1.00 97.56 94 LEU A CA 1
ATOM 783 C C . LEU A 1 94 ? 17.014 0.666 -6.799 1.00 97.56 94 LEU A C 1
ATOM 785 O O . LEU A 1 94 ? 16.391 0.438 -5.767 1.00 97.56 94 LEU A O 1
ATOM 789 N N . ALA A 1 95 ? 16.654 0.165 -7.983 1.00 97.88 95 ALA A N 1
ATOM 790 C CA . ALA A 1 95 ? 15.515 -0.732 -8.164 1.00 97.88 95 ALA A CA 1
ATOM 791 C C . ALA A 1 95 ? 15.654 -1.999 -7.308 1.00 97.88 95 ALA A C 1
ATOM 793 O O . ALA A 1 95 ? 14.729 -2.357 -6.588 1.00 97.88 95 ALA A O 1
ATOM 794 N N . THR A 1 96 ? 16.844 -2.612 -7.289 1.00 98.44 96 THR A N 1
ATOM 795 C CA . THR A 1 96 ? 17.129 -3.779 -6.436 1.00 98.44 96 THR A CA 1
ATOM 796 C C . THR A 1 96 ? 16.894 -3.465 -4.962 1.00 98.44 96 THR A C 1
ATOM 798 O O . THR A 1 96 ? 16.229 -4.235 -4.279 1.00 98.44 96 THR A O 1
ATOM 801 N N . ILE A 1 97 ? 17.404 -2.333 -4.465 1.00 98.00 97 ILE A N 1
ATOM 802 C CA . ILE A 1 97 ? 17.195 -1.909 -3.073 1.00 98.00 97 ILE A CA 1
ATOM 803 C C . ILE A 1 97 ? 15.699 -1.728 -2.790 1.00 98.00 97 ILE A C 1
ATOM 805 O O . ILE A 1 97 ? 15.218 -2.211 -1.769 1.00 98.00 97 ILE A O 1
ATOM 809 N N . GLY A 1 98 ? 14.960 -1.086 -3.700 1.00 97.62 98 GLY A N 1
ATOM 810 C CA . GLY A 1 98 ? 13.513 -0.903 -3.574 1.00 97.62 98 GLY A CA 1
ATOM 811 C C . GLY A 1 98 ? 12.745 -2.227 -3.518 1.00 97.62 98 GLY A C 1
ATOM 812 O O . GLY A 1 98 ? 11.898 -2.404 -2.648 1.00 97.62 98 GLY A O 1
ATOM 813 N N . LEU A 1 99 ? 13.073 -3.186 -4.387 1.00 98.19 99 LEU A N 1
ATOM 814 C CA . LEU A 1 99 ? 12.427 -4.502 -4.407 1.00 98.19 99 LEU A CA 1
ATOM 815 C C . LEU A 1 99 ? 12.808 -5.368 -3.201 1.00 98.19 99 LEU A C 1
ATOM 817 O O . LEU A 1 99 ? 11.953 -6.063 -2.661 1.00 98.19 99 LEU A O 1
ATOM 821 N N . VAL A 1 100 ? 14.061 -5.309 -2.740 1.00 97.62 100 VAL A N 1
ATOM 822 C CA . VAL A 1 100 ? 14.486 -5.975 -1.498 1.00 97.62 100 VAL A CA 1
ATOM 823 C C . VAL A 1 100 ? 13.750 -5.381 -0.298 1.00 97.62 100 VAL A C 1
ATOM 825 O O . VAL A 1 100 ? 13.267 -6.135 0.542 1.00 97.62 100 VAL A O 1
ATOM 828 N N . ALA A 1 101 ? 13.609 -4.054 -0.235 1.00 96.38 101 ALA A N 1
ATOM 829 C CA . ALA A 1 101 ? 12.829 -3.390 0.805 1.00 96.38 101 ALA A CA 1
ATOM 830 C C . ALA A 1 101 ? 11.347 -3.797 0.756 1.00 96.38 101 ALA A C 1
ATOM 832 O O . ALA A 1 101 ? 10.758 -4.047 1.801 1.00 96.38 101 ALA A O 1
ATOM 833 N N . LEU A 1 102 ? 10.770 -3.937 -0.441 1.00 97.00 102 LEU A N 1
ATOM 834 C CA . LEU A 1 102 ? 9.393 -4.395 -0.628 1.00 97.00 102 LEU A CA 1
ATOM 835 C C . LEU A 1 102 ? 9.192 -5.852 -0.176 1.00 97.00 102 LEU A C 1
ATOM 837 O O . LEU A 1 102 ? 8.211 -6.159 0.490 1.00 97.00 102 LEU A O 1
ATOM 841 N N . ILE A 1 103 ? 10.132 -6.752 -0.485 1.00 96.62 103 ILE A N 1
ATOM 842 C CA . ILE A 1 103 ? 10.104 -8.141 0.011 1.00 96.62 103 ILE A CA 1
ATOM 843 C C . ILE A 1 103 ? 10.244 -8.177 1.534 1.00 96.62 103 ILE A C 1
ATOM 845 O O . ILE A 1 103 ? 9.562 -8.953 2.201 1.00 96.62 103 ILE A O 1
ATOM 849 N N . PHE A 1 104 ? 11.138 -7.354 2.085 1.00 94.56 104 PHE A N 1
ATOM 850 C CA . PHE A 1 104 ? 11.322 -7.259 3.527 1.00 94.56 104 PHE A CA 1
ATOM 851 C C . PHE A 1 104 ? 10.050 -6.763 4.223 1.00 94.56 104 PHE A C 1
ATOM 853 O O . PHE A 1 104 ? 9.637 -7.354 5.217 1.00 94.56 104 PHE A O 1
ATOM 860 N N . ASP A 1 105 ? 9.396 -5.740 3.674 1.00 95.44 105 ASP A N 1
ATOM 861 C CA . ASP A 1 105 ? 8.116 -5.262 4.188 1.00 95.44 105 ASP A CA 1
ATOM 862 C C . ASP A 1 105 ? 7.029 -6.344 4.111 1.00 95.44 105 ASP A C 1
ATOM 864 O O . ASP A 1 105 ? 6.341 -6.567 5.101 1.00 95.44 105 ASP A O 1
ATOM 868 N N . ALA A 1 106 ? 6.935 -7.094 3.008 1.00 94.88 106 ALA A N 1
ATOM 869 C CA . ALA A 1 106 ? 5.992 -8.209 2.887 1.00 94.88 106 ALA A CA 1
ATOM 870 C C . ALA A 1 106 ? 6.221 -9.294 3.953 1.00 94.88 106 ALA A C 1
ATOM 872 O O . ALA A 1 106 ? 5.265 -9.826 4.517 1.00 94.88 106 ALA A O 1
ATOM 873 N N . TYR A 1 107 ? 7.484 -9.602 4.264 1.00 92.81 107 TYR A N 1
ATOM 874 C CA . TYR A 1 107 ? 7.843 -10.531 5.338 1.00 92.81 107 TYR A CA 1
ATOM 875 C C . TYR A 1 107 ? 7.403 -10.016 6.716 1.00 92.81 107 TYR A C 1
ATOM 877 O O . TYR A 1 107 ? 6.815 -10.767 7.494 1.00 92.81 107 TYR A O 1
ATOM 885 N N . VAL A 1 108 ? 7.662 -8.739 7.019 1.00 93.38 108 VAL A N 1
ATOM 886 C CA . VAL A 1 108 ? 7.252 -8.122 8.291 1.00 93.38 108 VAL A CA 1
ATOM 887 C C . VAL A 1 108 ? 5.731 -8.067 8.401 1.00 93.38 108 VAL A C 1
ATOM 889 O O . VAL A 1 108 ? 5.185 -8.427 9.441 1.00 93.38 108 VAL A O 1
ATOM 892 N N . TYR A 1 10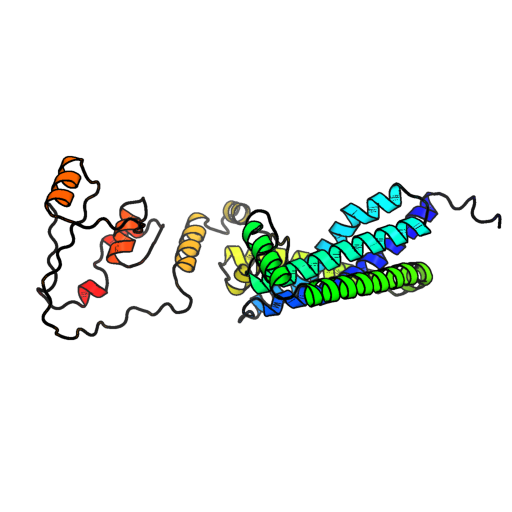9 ? 5.048 -7.697 7.319 1.00 94.00 109 TYR A N 1
ATOM 893 C CA . TYR A 1 109 ? 3.594 -7.635 7.263 1.00 94.00 109 TYR A CA 1
ATOM 894 C C . TYR A 1 109 ? 2.955 -9.003 7.524 1.00 94.00 109 TYR A C 1
ATOM 896 O O . TYR A 1 109 ? 2.068 -9.107 8.363 1.00 94.00 109 TYR A O 1
ATOM 904 N N . GLN A 1 110 ? 3.458 -10.074 6.899 1.00 92.56 110 GLN A N 1
ATOM 905 C CA . GLN A 1 110 ? 2.979 -11.438 7.166 1.00 92.56 110 GLN A CA 1
ATOM 906 C C . GLN A 1 110 ? 3.202 -11.886 8.618 1.00 92.56 110 GLN A C 1
ATOM 908 O O . GLN A 1 110 ? 2.437 -12.701 9.129 1.00 92.56 110 GLN A O 1
ATOM 913 N N . ALA A 1 111 ? 4.247 -11.386 9.281 1.00 90.75 111 ALA A N 1
ATOM 914 C CA . ALA A 1 111 ? 4.568 -11.762 10.653 1.00 90.75 111 ALA A CA 1
ATOM 915 C C . ALA A 1 111 ? 3.820 -10.930 11.712 1.00 90.75 111 ALA A C 1
ATOM 917 O O . ALA A 1 111 ? 3.493 -11.464 12.771 1.00 90.75 111 ALA A O 1
ATOM 918 N N . LEU A 1 112 ? 3.579 -9.637 11.457 1.00 90.62 112 LEU A N 1
ATOM 919 C CA . LEU A 1 112 ? 3.040 -8.689 12.446 1.00 90.62 112 LEU A CA 1
ATOM 920 C C . LEU A 1 112 ? 1.645 -8.140 12.126 1.00 90.62 112 LEU A C 1
ATOM 922 O O . LEU A 1 112 ? 1.007 -7.605 13.028 1.00 90.62 112 LEU A O 1
ATOM 926 N N . GLY A 1 113 ? 1.194 -8.199 10.872 1.00 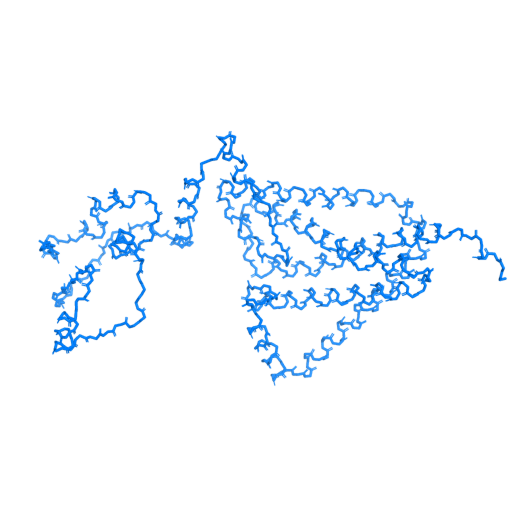89.31 113 GLY A N 1
ATOM 927 C CA . GLY A 1 113 ? -0.032 -7.537 10.403 1.00 89.31 113 GLY A CA 1
ATOM 928 C C . GLY A 1 113 ? 0.099 -6.023 10.172 1.00 89.31 113 GLY A C 1
ATOM 929 O O . GLY A 1 113 ? -0.894 -5.357 9.897 1.00 89.31 113 GLY A O 1
ATOM 930 N N . TYR A 1 114 ? 1.309 -5.459 10.275 1.00 89.75 114 TYR A N 1
ATOM 931 C CA . TYR A 1 114 ? 1.581 -4.038 10.024 1.00 89.75 114 TYR A CA 1
ATOM 932 C C . TYR A 1 114 ? 2.846 -3.864 9.178 1.00 89.75 114 TYR A C 1
ATOM 934 O O . TYR A 1 114 ? 3.797 -4.637 9.301 1.00 89.75 114 TYR A O 1
ATOM 942 N N . HIS A 1 115 ? 2.871 -2.822 8.345 1.00 93.56 115 HIS A N 1
ATOM 943 C CA . HIS A 1 115 ? 4.032 -2.462 7.525 1.00 93.56 115 HIS A CA 1
ATOM 944 C C . HIS A 1 115 ? 5.186 -1.894 8.361 1.00 93.56 115 HIS A C 1
ATOM 946 O O . HIS A 1 115 ? 5.000 -1.430 9.493 1.00 93.56 115 HIS A O 1
ATOM 952 N N . VAL A 1 116 ? 6.387 -1.885 7.784 1.00 90.88 116 VAL A N 1
ATOM 953 C CA . VAL A 1 116 ? 7.582 -1.313 8.414 1.00 90.88 116 VAL A CA 1
ATOM 954 C C . VAL A 1 116 ? 7.432 0.206 8.528 1.00 90.88 116 VAL A C 1
ATOM 956 O O . VAL A 1 116 ? 7.317 0.919 7.532 1.00 90.88 116 VAL A O 1
ATOM 959 N N . GLY A 1 117 ? 7.472 0.725 9.754 1.00 89.00 117 GLY A N 1
ATOM 960 C CA . GLY A 1 117 ? 7.338 2.152 10.033 1.00 89.00 117 GLY A CA 1
ATOM 961 C C . GLY A 1 117 ? 7.818 2.522 11.432 1.00 89.00 117 GLY A C 1
ATOM 962 O O . GLY A 1 117 ? 8.308 1.683 12.184 1.00 89.00 117 GLY A O 1
ATOM 963 N N . SER A 1 118 ? 7.678 3.794 11.806 1.00 81.06 118 SER A N 1
ATOM 964 C CA . SER A 1 118 ? 8.092 4.274 13.133 1.00 81.06 118 SER A CA 1
ATOM 965 C C . SER A 1 118 ? 7.317 3.590 14.263 1.00 81.06 118 SER A C 1
ATOM 967 O O . SER A 1 118 ? 7.920 3.180 15.253 1.00 81.06 118 SER A O 1
ATOM 969 N N . ALA A 1 119 ? 6.006 3.409 14.084 1.00 84.38 119 ALA A N 1
ATOM 970 C CA . ALA A 1 119 ? 5.119 2.794 15.071 1.00 84.38 119 ALA A CA 1
ATOM 971 C C . ALA A 1 119 ? 5.366 1.286 15.282 1.00 84.38 119 ALA A C 1
ATOM 973 O O . ALA A 1 119 ? 5.054 0.773 16.350 1.00 84.38 119 ALA A O 1
ATOM 974 N N . SER A 1 120 ? 5.931 0.591 14.289 1.00 87.56 120 SER A N 1
ATOM 975 C CA . SER A 1 120 ? 6.219 -0.854 14.313 1.00 87.56 120 SER A CA 1
ATOM 976 C C . SER A 1 120 ? 7.719 -1.166 14.429 1.00 87.56 120 SER A C 1
ATOM 978 O O . SER A 1 120 ? 8.148 -2.307 14.235 1.00 87.56 120 SER A O 1
ATOM 980 N N . SER A 1 121 ? 8.543 -0.148 14.696 1.00 90.25 121 SER A N 1
ATOM 981 C CA . SER A 1 121 ? 10.003 -0.247 14.619 1.00 90.25 121 SER A CA 1
ATOM 982 C C . SER A 1 121 ? 10.590 -1.186 15.673 1.00 90.25 121 SER A C 1
ATOM 984 O O . SER A 1 121 ? 11.437 -2.013 15.336 1.00 90.25 121 SER A O 1
ATOM 986 N N . GLU A 1 122 ? 10.109 -1.121 16.916 1.00 92.12 122 GLU A N 1
ATOM 987 C CA . GLU A 1 122 ? 10.562 -2.000 18.000 1.00 92.12 122 GLU A CA 1
ATOM 988 C C . GLU A 1 122 ? 10.235 -3.465 17.694 1.00 92.12 122 GLU A C 1
ATOM 990 O O . GLU A 1 122 ? 11.123 -4.316 17.713 1.00 92.12 122 GLU A O 1
ATOM 995 N N . GLN A 1 123 ? 8.995 -3.745 17.285 1.00 92.75 123 GLN A N 1
ATOM 996 C CA . GLN A 1 123 ? 8.548 -5.094 16.937 1.00 92.75 123 GLN A CA 1
ATOM 997 C C . GLN A 1 123 ? 9.306 -5.641 15.721 1.00 92.75 123 GLN A C 1
ATOM 999 O O . GLN A 1 123 ? 9.690 -6.809 15.695 1.00 92.75 123 GLN A O 1
ATOM 1004 N N . THR A 1 124 ? 9.576 -4.793 14.724 1.00 91.75 124 THR A N 1
ATOM 1005 C CA . THR A 1 124 ? 10.372 -5.168 13.546 1.00 91.75 124 THR A CA 1
ATOM 1006 C C . THR A 1 124 ? 11.807 -5.533 13.940 1.00 91.75 124 THR A C 1
ATOM 1008 O O . THR A 1 124 ? 12.358 -6.520 13.444 1.00 91.75 124 THR A O 1
ATOM 1011 N N . ILE A 1 125 ? 12.420 -4.768 14.849 1.00 92.06 125 ILE A N 1
ATOM 1012 C CA . ILE A 1 125 ? 13.765 -5.048 15.368 1.00 92.06 125 ILE A CA 1
ATOM 1013 C C . ILE A 1 125 ? 13.780 -6.357 16.160 1.00 92.06 125 ILE A C 1
ATOM 1015 O O . ILE A 1 125 ? 14.710 -7.150 15.996 1.00 92.06 125 ILE A O 1
ATOM 1019 N N . ASP A 1 126 ? 12.764 -6.612 16.979 1.00 93.19 126 ASP A N 1
ATOM 1020 C CA . ASP A 1 126 ? 12.669 -7.846 17.756 1.00 93.19 126 ASP A CA 1
ATOM 1021 C C . ASP A 1 126 ? 12.478 -9.077 16.863 1.00 93.19 126 ASP A C 1
ATOM 1023 O O . ASP A 1 126 ? 13.172 -10.079 17.061 1.00 93.19 126 ASP A O 1
ATOM 1027 N N . LEU A 1 127 ? 11.652 -8.989 15.812 1.00 91.12 127 LEU A N 1
ATOM 1028 C CA . LEU A 1 127 ? 11.539 -10.047 14.801 1.00 91.12 127 LEU A CA 1
ATOM 1029 C C . LEU A 1 127 ? 12.872 -10.332 14.106 1.00 91.12 127 LEU A C 1
ATOM 1031 O O . LEU A 1 127 ? 13.275 -11.489 13.960 1.00 91.12 127 LEU A O 1
ATOM 1035 N N . LEU A 1 128 ? 13.582 -9.281 13.688 1.00 89.44 128 LEU A N 1
ATOM 1036 C CA . LEU A 1 128 ? 14.903 -9.416 13.079 1.00 89.44 128 LEU A CA 1
ATOM 1037 C C . LEU A 1 128 ? 15.900 -10.056 14.047 1.00 89.44 128 LEU A C 1
ATOM 1039 O O . LEU A 1 128 ? 16.647 -10.954 13.657 1.00 89.44 128 LEU A O 1
ATOM 1043 N N . ARG A 1 129 ? 15.898 -9.636 15.317 1.00 91.00 129 ARG A N 1
ATOM 1044 C CA . ARG A 1 129 ? 16.763 -10.200 16.358 1.00 91.00 129 ARG A CA 1
ATOM 1045 C C . ARG A 1 129 ? 16.464 -11.677 16.573 1.00 91.00 129 ARG A C 1
ATOM 1047 O O . ARG A 1 129 ? 17.401 -12.472 16.617 1.00 91.00 129 ARG A O 1
ATOM 1054 N N . GLN A 1 130 ? 15.193 -12.061 16.664 1.00 90.44 130 GLN A N 1
ATOM 1055 C CA . GLN A 1 130 ? 14.792 -13.458 16.797 1.00 90.44 130 GLN A CA 1
ATOM 1056 C C . GLN A 1 130 ? 15.288 -14.288 15.608 1.00 90.44 130 GLN A C 1
ATOM 1058 O O . GLN A 1 130 ? 15.858 -15.365 15.802 1.00 90.44 130 GLN A O 1
ATOM 1063 N N . GLN A 1 131 ? 15.145 -13.776 14.384 1.00 87.88 131 GLN A N 1
ATOM 1064 C CA . GLN A 1 131 ? 15.594 -14.469 13.178 1.00 87.88 131 GLN A CA 1
ATOM 1065 C C . GLN A 1 131 ? 17.123 -14.601 13.109 1.00 87.88 131 GLN A C 1
ATOM 1067 O O . GLN A 1 131 ? 17.647 -15.654 12.739 1.00 87.88 131 GLN A O 1
ATOM 1072 N N . VAL A 1 132 ? 17.847 -13.562 13.528 1.00 87.62 132 VAL A N 1
ATOM 1073 C CA . VAL A 1 132 ? 19.312 -13.551 13.640 1.00 87.62 132 VAL A CA 1
ATOM 1074 C C . VAL A 1 132 ? 19.791 -14.546 14.695 1.00 87.62 132 VAL A C 1
ATOM 1076 O O . VAL A 1 132 ? 20.683 -15.335 14.412 1.00 87.62 132 VAL A O 1
ATOM 1079 N N . VAL A 1 133 ? 19.195 -14.572 15.888 1.00 89.06 133 VAL A N 1
ATOM 1080 C CA . VAL A 1 133 ? 19.626 -15.473 16.971 1.00 89.06 133 VAL A CA 1
ATOM 1081 C C . VAL A 1 133 ? 19.313 -16.934 16.646 1.00 89.06 133 VAL A C 1
ATOM 1083 O O . VAL A 1 133 ? 20.137 -17.810 16.897 1.00 89.06 133 VAL A O 1
ATOM 1086 N N . THR A 1 134 ? 18.142 -17.209 16.071 1.00 87.81 134 THR A N 1
ATOM 1087 C CA . THR A 1 134 ? 17.692 -18.587 15.820 1.00 87.81 134 THR A CA 1
ATOM 1088 C C . THR A 1 134 ? 18.275 -19.182 14.540 1.00 87.81 134 THR A C 1
ATOM 1090 O O . THR A 1 134 ? 18.553 -20.377 14.495 1.00 87.81 134 THR A O 1
ATOM 1093 N N . ASN A 1 135 ? 18.465 -18.374 13.491 1.00 90.00 135 ASN A N 1
ATOM 1094 C CA . ASN A 1 135 ? 18.741 -18.861 12.139 1.00 90.00 135 ASN A CA 1
ATOM 1095 C C . ASN A 1 135 ? 19.676 -17.934 11.332 1.00 90.00 135 ASN A C 1
ATOM 1097 O O . ASN A 1 135 ? 19.511 -17.809 10.115 1.00 90.00 135 ASN A O 1
ATOM 1101 N N . LEU A 1 136 ? 20.696 -17.330 11.968 1.00 89.44 136 LEU A N 1
ATOM 1102 C CA . LEU A 1 136 ? 21.618 -16.363 11.338 1.00 89.44 136 LEU A CA 1
ATOM 1103 C C . LEU A 1 136 ? 22.105 -16.778 9.946 1.00 89.44 136 LEU A C 1
ATOM 1105 O O . LEU A 1 136 ? 22.041 -16.003 8.993 1.00 89.44 136 LEU A O 1
ATOM 1109 N N . ARG A 1 137 ? 22.595 -18.020 9.828 1.00 91.56 137 ARG A N 1
ATOM 1110 C CA . ARG A 1 137 ? 23.164 -18.542 8.580 1.00 91.56 137 ARG A CA 1
ATOM 1111 C C . ARG A 1 137 ? 22.136 -18.534 7.453 1.00 91.56 137 ARG A C 1
ATOM 1113 O O . ARG A 1 137 ? 22.450 -18.083 6.357 1.00 91.56 137 ARG A O 1
ATOM 1120 N N . ASN A 1 138 ? 20.926 -19.023 7.721 1.00 89.88 138 ASN A N 1
ATOM 1121 C CA . ASN A 1 138 ? 19.867 -19.091 6.717 1.00 89.88 138 ASN A CA 1
ATOM 1122 C C . ASN A 1 138 ? 19.367 -17.686 6.371 1.00 89.88 138 ASN A C 1
ATOM 1124 O O . ASN A 1 138 ? 19.187 -17.389 5.196 1.00 89.88 138 ASN A O 1
ATOM 1128 N N . PHE A 1 139 ? 19.220 -16.807 7.367 1.00 88.56 139 PHE A N 1
ATOM 1129 C CA . PHE A 1 139 ? 18.817 -15.418 7.156 1.00 88.56 139 PHE A CA 1
ATOM 1130 C C . PHE A 1 139 ? 19.792 -14.662 6.243 1.00 88.56 139 PHE A C 1
ATOM 1132 O O . PHE A 1 139 ? 19.369 -14.089 5.237 1.00 88.56 139 PHE A O 1
ATOM 1139 N N . ILE A 1 140 ? 21.099 -14.712 6.532 1.00 90.75 140 ILE A N 1
ATOM 1140 C CA . ILE A 1 140 ? 22.126 -14.058 5.705 1.00 90.75 140 ILE A CA 1
ATOM 1141 C C . ILE A 1 140 ? 22.178 -14.685 4.311 1.00 90.75 140 ILE A C 1
ATOM 1143 O O . ILE A 1 140 ? 22.224 -13.953 3.322 1.00 90.75 140 ILE A O 1
ATOM 1147 N N . LEU A 1 141 ? 22.155 -16.019 4.214 1.00 93.38 141 LEU A N 1
ATOM 1148 C CA . LEU A 1 141 ? 22.229 -16.719 2.931 1.00 93.38 141 LEU A CA 1
ATOM 1149 C C . LEU A 1 141 ? 21.041 -16.356 2.040 1.00 93.38 141 LEU A C 1
ATOM 1151 O O . LEU A 1 141 ? 21.255 -15.925 0.912 1.00 93.38 141 LEU A O 1
ATOM 1155 N N . ILE A 1 142 ? 19.809 -16.475 2.545 1.00 92.00 142 ILE A N 1
ATOM 1156 C CA . ILE A 1 142 ? 18.593 -16.168 1.781 1.00 92.00 142 ILE A CA 1
ATOM 1157 C C . ILE A 1 142 ? 18.600 -14.698 1.360 1.00 92.00 142 ILE A C 1
ATOM 1159 O O . ILE A 1 142 ? 18.460 -14.412 0.174 1.00 92.00 142 ILE A O 1
ATOM 1163 N N . THR A 1 143 ? 18.846 -13.774 2.292 1.00 91.88 143 THR A N 1
ATOM 1164 C CA . THR A 1 143 ? 18.841 -12.331 1.998 1.00 91.88 143 THR A CA 1
ATOM 1165 C C . THR A 1 143 ? 19.891 -11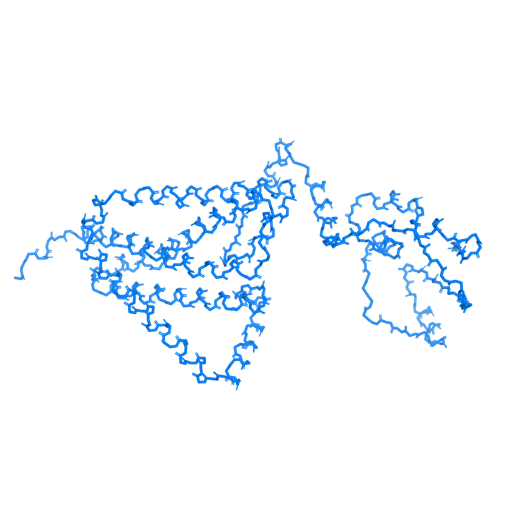.967 0.950 1.00 91.88 143 THR A C 1
ATOM 1167 O O . THR A 1 143 ? 19.597 -11.238 0.001 1.00 91.88 143 THR A O 1
ATOM 1170 N N . THR A 1 144 ? 21.105 -12.513 1.067 1.00 94.56 144 THR A N 1
ATOM 1171 C CA . THR A 1 144 ? 22.199 -12.247 0.122 1.00 94.56 144 THR A CA 1
ATOM 1172 C C . THR A 1 144 ? 21.903 -12.844 -1.252 1.00 94.56 144 THR A C 1
ATOM 1174 O O . THR A 1 144 ? 22.078 -12.164 -2.261 1.00 94.56 144 THR A O 1
ATOM 1177 N N . VAL A 1 145 ? 21.422 -14.091 -1.308 1.00 97.00 145 VAL A N 1
ATOM 1178 C CA . VAL A 1 145 ? 21.095 -14.777 -2.568 1.00 97.00 145 VAL A CA 1
ATOM 1179 C C . VAL A 1 145 ? 19.941 -14.083 -3.285 1.00 97.00 145 VAL A C 1
ATOM 1181 O O . VAL A 1 145 ? 20.051 -13.827 -4.482 1.00 97.00 145 VAL A O 1
ATOM 1184 N N . VAL A 1 146 ? 18.869 -13.724 -2.572 1.00 96.38 146 VAL A N 1
ATOM 1185 C CA . VAL A 1 146 ? 17.725 -12.995 -3.143 1.00 96.38 146 VAL A CA 1
ATOM 1186 C C . VAL A 1 146 ? 18.162 -11.622 -3.651 1.00 96.38 146 VAL A C 1
ATOM 1188 O O . VAL A 1 146 ? 17.855 -11.275 -4.789 1.00 96.38 146 VAL A O 1
ATOM 1191 N N . SER A 1 147 ? 18.945 -10.872 -2.869 1.00 97.31 147 SER A N 1
ATOM 1192 C CA . SER A 1 147 ? 19.449 -9.554 -3.283 1.00 97.31 147 SER A CA 1
ATOM 1193 C C . SER A 1 147 ? 20.355 -9.645 -4.516 1.00 97.31 147 SER A C 1
ATOM 1195 O O . SER A 1 147 ? 20.220 -8.850 -5.444 1.00 97.31 147 SER A O 1
ATOM 1197 N N . ALA A 1 148 ? 21.257 -10.631 -4.565 1.00 98.00 148 ALA A N 1
ATOM 1198 C CA . ALA A 1 148 ? 22.141 -10.851 -5.709 1.00 98.00 148 ALA A CA 1
ATOM 1199 C C . ALA A 1 148 ? 21.367 -11.291 -6.962 1.00 98.00 148 ALA A C 1
ATOM 1201 O O . ALA A 1 148 ? 21.670 -10.832 -8.065 1.00 98.00 148 ALA A O 1
ATOM 1202 N N . LEU A 1 149 ? 20.354 -12.148 -6.797 1.00 98.19 149 LEU A N 1
ATOM 1203 C CA . LEU A 1 149 ? 19.479 -12.583 -7.882 1.00 98.19 149 LEU A CA 1
ATOM 1204 C C . LEU A 1 149 ? 18.675 -11.409 -8.448 1.00 98.19 149 LEU A C 1
ATOM 1206 O O . LEU A 1 149 ? 18.656 -11.225 -9.664 1.00 98.19 149 LEU A O 1
ATOM 1210 N N . LEU A 1 150 ? 18.064 -10.591 -7.586 1.00 98.00 150 LEU A N 1
ATOM 1211 C CA . LEU A 1 150 ? 17.347 -9.387 -8.005 1.00 98.00 150 LEU A CA 1
ATOM 1212 C C . LEU A 1 150 ? 18.278 -8.412 -8.723 1.00 98.00 150 LEU A C 1
ATOM 1214 O O . LEU A 1 150 ? 17.939 -7.955 -9.808 1.00 98.00 150 LEU A O 1
ATOM 1218 N N . LEU A 1 151 ? 19.489 -8.182 -8.208 1.00 98.44 151 LEU A N 1
ATOM 1219 C CA . LEU A 1 151 ? 20.469 -7.336 -8.889 1.00 98.44 151 LEU A CA 1
AT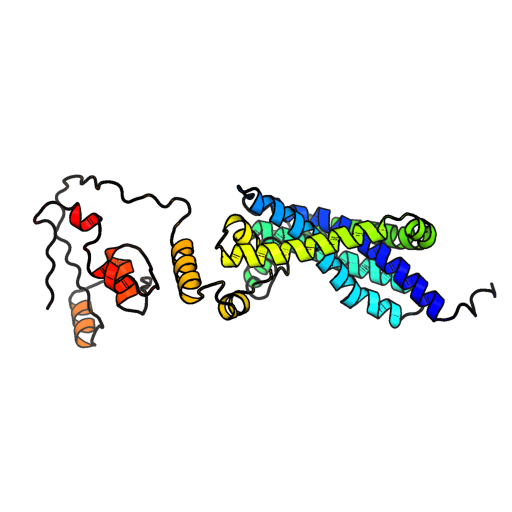OM 1220 C C . LEU A 1 151 ? 20.821 -7.864 -10.284 1.00 98.44 151 LEU A C 1
ATOM 1222 O O . LEU A 1 151 ? 20.913 -7.091 -11.238 1.00 98.44 151 LEU A O 1
ATOM 1226 N N . ALA A 1 152 ? 21.004 -9.178 -10.427 1.00 98.38 152 ALA A N 1
ATOM 1227 C CA . ALA A 1 152 ? 21.259 -9.793 -11.723 1.00 98.38 152 ALA A CA 1
ATOM 1228 C C . ALA A 1 152 ? 20.072 -9.600 -12.683 1.00 98.38 152 ALA A C 1
ATOM 1230 O O . ALA A 1 152 ? 20.283 -9.224 -13.839 1.00 98.38 152 ALA A O 1
ATOM 1231 N N . ILE A 1 153 ? 18.838 -9.796 -12.203 1.00 98.38 153 ILE A N 1
ATOM 1232 C CA . ILE A 1 153 ? 17.608 -9.553 -12.968 1.00 98.38 153 ILE A CA 1
ATOM 1233 C C . ILE A 1 153 ? 17.533 -8.085 -13.401 1.00 98.38 153 ILE A C 1
ATOM 1235 O O . ILE A 1 153 ? 17.373 -7.820 -14.592 1.00 98.38 153 ILE A O 1
ATOM 1239 N N . GLU A 1 154 ? 17.736 -7.134 -12.490 1.00 98.38 154 GLU A N 1
ATOM 1240 C CA . GLU A 1 154 ? 17.685 -5.699 -12.785 1.00 98.38 154 GLU A CA 1
ATOM 1241 C C . GLU A 1 154 ? 18.754 -5.276 -13.797 1.00 98.38 154 GLU A C 1
ATOM 1243 O O . GLU A 1 154 ? 18.475 -4.516 -14.725 1.00 98.38 154 GLU A O 1
ATOM 1248 N N . LEU A 1 155 ? 19.979 -5.803 -13.697 1.00 97.94 155 LEU A N 1
ATOM 1249 C CA . LEU A 1 155 ? 21.037 -5.541 -14.678 1.00 97.94 155 LEU A CA 1
ATOM 1250 C C . LEU A 1 155 ? 20.691 -6.113 -16.061 1.00 97.94 155 LEU A C 1
ATOM 1252 O O . LEU A 1 155 ? 20.939 -5.459 -17.084 1.00 97.94 155 LEU A O 1
ATOM 1256 N N . VAL A 1 156 ? 20.101 -7.311 -16.112 1.00 98.00 156 VAL A N 1
ATOM 1257 C CA . VAL A 1 156 ? 19.629 -7.931 -17.357 1.00 98.00 156 VAL A CA 1
ATOM 1258 C C . VAL A 1 156 ? 18.489 -7.116 -17.964 1.00 98.00 156 VAL A C 1
ATOM 1260 O O . VAL A 1 156 ? 18.575 -6.776 -19.145 1.00 98.00 156 VAL A O 1
ATOM 1263 N N . LEU A 1 157 ? 17.475 -6.743 -17.179 1.00 97.44 157 LEU A N 1
ATOM 1264 C CA . LEU A 1 157 ? 16.338 -5.928 -17.614 1.00 97.44 157 LEU A CA 1
ATOM 1265 C C . LEU A 1 157 ? 16.785 -4.542 -18.081 1.00 97.44 157 LEU A C 1
ATOM 1267 O O . LEU A 1 157 ? 16.420 -4.109 -19.175 1.00 97.44 157 LEU A O 1
ATOM 1271 N N . SER A 1 158 ? 17.648 -3.879 -17.315 1.00 96.75 158 SER A N 1
ATOM 1272 C CA . SER A 1 158 ? 18.255 -2.591 -17.656 1.00 96.75 158 SER A CA 1
ATOM 1273 C C . SER A 1 158 ? 18.974 -2.657 -19.009 1.00 96.75 158 SER A C 1
ATOM 1275 O O . SER A 1 158 ? 18.743 -1.831 -19.903 1.00 96.75 158 SER A O 1
ATOM 1277 N N . ASN A 1 159 ? 19.790 -3.691 -19.232 1.00 96.25 159 ASN A N 1
ATOM 1278 C CA . ASN A 1 159 ? 20.497 -3.876 -20.497 1.00 96.25 159 ASN A CA 1
ATOM 1279 C C . ASN A 1 159 ? 19.566 -4.283 -21.652 1.00 96.25 159 ASN A C 1
ATOM 1281 O O . ASN A 1 159 ? 19.748 -3.817 -22.781 1.00 96.25 159 ASN A O 1
ATOM 1285 N N . PHE A 1 160 ? 18.572 -5.131 -21.384 1.00 96.50 160 PHE A N 1
ATOM 1286 C CA . PHE A 1 160 ? 17.554 -5.548 -22.345 1.00 96.50 160 PHE A CA 1
ATOM 1287 C C . PHE A 1 160 ? 16.763 -4.341 -22.854 1.00 96.50 160 PHE A C 1
ATOM 1289 O O . PHE A 1 160 ? 16.738 -4.100 -24.065 1.00 96.50 160 PHE A O 1
ATOM 1296 N N . CYS A 1 161 ? 16.223 -3.532 -21.938 1.00 95.69 161 CYS A N 1
ATOM 1297 C CA . CYS A 1 161 ? 15.503 -2.303 -22.256 1.00 95.69 161 CYS A CA 1
ATOM 1298 C C . CYS A 1 161 ? 16.370 -1.394 -23.118 1.00 95.69 161 CYS A C 1
ATOM 1300 O O . CYS A 1 161 ? 15.921 -0.913 -24.152 1.00 95.69 161 CYS A O 1
ATOM 1302 N N . TRP A 1 162 ? 17.648 -1.223 -22.761 1.00 95.38 162 TRP A N 1
ATOM 1303 C CA . TRP A 1 162 ? 18.557 -0.336 -23.487 1.00 95.38 162 TRP A CA 1
ATOM 1304 C C . TRP A 1 162 ? 18.816 -0.785 -24.929 1.00 95.38 162 TRP A C 1
ATOM 1306 O O . TRP A 1 162 ? 18.824 0.031 -25.855 1.00 95.38 162 TRP A O 1
ATOM 1316 N N . LYS A 1 163 ? 19.033 -2.089 -25.131 1.00 94.62 163 LYS A N 1
ATOM 1317 C CA . LYS A 1 163 ? 19.277 -2.672 -26.458 1.00 94.62 163 LYS A CA 1
ATOM 1318 C C . LYS A 1 163 ? 18.018 -2.700 -27.323 1.00 94.62 163 LYS A C 1
ATOM 1320 O O . LYS A 1 163 ? 18.132 -2.715 -28.547 1.00 94.62 163 LYS A O 1
ATOM 1325 N N . LYS A 1 164 ? 16.833 -2.751 -26.710 1.00 94.19 164 LYS A N 1
ATOM 1326 C CA . LYS A 1 164 ? 15.555 -2.956 -27.403 1.00 94.19 164 LYS A CA 1
ATOM 1327 C C . LYS A 1 164 ? 14.617 -1.749 -27.373 1.00 94.19 164 LYS A C 1
ATOM 1329 O O . LYS A 1 164 ? 13.512 -1.901 -27.878 1.00 94.19 164 LYS A O 1
ATOM 1334 N N . VAL A 1 165 ? 15.047 -0.566 -26.907 1.00 92.62 165 VAL A N 1
ATOM 1335 C CA . VAL A 1 165 ? 14.213 0.661 -26.878 1.00 92.62 165 VAL A CA 1
ATOM 1336 C C . VAL A 1 165 ? 13.399 0.862 -28.167 1.00 92.62 165 VAL A C 1
ATOM 1338 O O . VAL A 1 165 ? 12.183 0.985 -28.045 1.00 92.62 165 VAL A O 1
ATOM 1341 N N . PRO A 1 166 ? 13.976 0.801 -29.391 1.00 91.44 166 PRO A N 1
ATOM 1342 C CA . PRO A 1 166 ? 13.195 1.047 -30.607 1.00 91.44 166 PRO A CA 1
ATOM 1343 C C . PRO A 1 166 ? 12.100 -0.003 -30.839 1.00 91.44 166 PRO A C 1
ATOM 1345 O O . PRO A 1 166 ? 10.989 0.324 -31.242 1.00 91.44 166 PRO A O 1
ATOM 1348 N N . ARG A 1 167 ? 12.392 -1.278 -30.543 1.00 93.25 167 ARG A N 1
ATOM 1349 C CA . ARG A 1 167 ? 11.427 -2.379 -30.682 1.00 93.25 167 ARG A CA 1
ATOM 1350 C C . ARG A 1 167 ? 10.332 -2.303 -29.622 1.00 93.25 167 ARG A C 1
ATOM 1352 O O . ARG A 1 167 ? 9.187 -2.614 -29.921 1.00 93.25 167 ARG A O 1
ATOM 1359 N N . LEU A 1 168 ? 10.684 -1.911 -28.400 1.00 92.62 168 LEU A N 1
ATOM 1360 C CA . LEU A 1 168 ? 9.725 -1.729 -27.317 1.00 92.62 168 LEU A CA 1
ATOM 1361 C C . LEU A 1 168 ? 8.792 -0.554 -27.628 1.00 92.62 168 LEU A C 1
ATOM 1363 O O . LEU A 1 168 ? 7.580 -0.718 -27.565 1.00 92.62 168 LEU A O 1
ATOM 1367 N N . GLN A 1 169 ? 9.323 0.582 -28.088 1.00 90.81 169 GLN A N 1
ATOM 1368 C CA . GLN A 1 169 ? 8.511 1.717 -28.544 1.00 90.81 169 GLN A CA 1
ATOM 1369 C C . GLN A 1 169 ? 7.559 1.335 -29.687 1.00 90.81 169 GLN A C 1
ATOM 1371 O O . GLN A 1 169 ? 6.395 1.718 -29.662 1.00 90.81 169 GLN A O 1
ATOM 1376 N N . ALA A 1 170 ? 8.019 0.519 -30.639 1.00 92.94 170 ALA A N 1
ATOM 1377 C CA . ALA A 1 170 ? 7.192 0.026 -31.740 1.00 92.94 170 ALA A CA 1
ATOM 1378 C C . ALA A 1 170 ? 6.204 -1.092 -31.347 1.00 92.94 170 ALA A C 1
ATOM 1380 O O . ALA A 1 170 ? 5.385 -1.488 -32.169 1.00 92.94 170 ALA A O 1
ATOM 1381 N N . SER A 1 171 ? 6.268 -1.627 -30.120 1.00 93.00 171 SER A N 1
ATOM 1382 C CA . SER A 1 171 ? 5.422 -2.755 -29.699 1.00 93.00 171 SER A CA 1
ATOM 1383 C C . SER A 1 171 ? 3.945 -2.396 -29.531 1.00 93.00 171 SER A C 1
ATOM 1385 O O . SER A 1 171 ? 3.108 -3.291 -29.488 1.00 93.00 171 SER A O 1
ATOM 1387 N N . GLY A 1 172 ? 3.622 -1.109 -29.368 1.00 91.88 172 GLY A N 1
ATOM 1388 C CA . GLY A 1 172 ? 2.263 -0.647 -29.078 1.00 91.88 172 GLY A CA 1
ATOM 1389 C C . GLY A 1 172 ? 1.755 -0.984 -27.669 1.00 91.88 172 GLY A C 1
ATOM 1390 O O . GLY A 1 172 ? 0.671 -0.545 -27.316 1.00 91.88 172 GLY A O 1
ATOM 1391 N N . VAL A 1 173 ? 2.523 -1.705 -26.839 1.00 94.00 173 VAL A N 1
ATOM 1392 C CA . VAL A 1 173 ? 2.088 -2.159 -25.499 1.00 94.00 173 VAL A CA 1
ATOM 1393 C C . VAL A 1 173 ? 2.139 -1.047 -24.448 1.00 94.00 173 VAL A C 1
ATOM 1395 O O . VAL A 1 173 ? 1.364 -1.060 -23.495 1.00 94.00 173 VAL A O 1
ATOM 1398 N N . GLY A 1 174 ? 3.025 -0.060 -24.617 1.00 91.81 174 GLY A N 1
ATOM 1399 C CA . GLY A 1 174 ? 3.264 0.965 -23.594 1.00 91.81 174 GLY A CA 1
ATOM 1400 C C . GLY A 1 174 ? 2.034 1.824 -23.286 1.00 91.81 174 GLY A C 1
ATOM 1401 O O . GLY A 1 174 ? 1.765 2.122 -22.127 1.00 91.81 174 GLY A O 1
ATOM 1402 N N . GLN A 1 175 ? 1.259 2.186 -24.310 1.00 94.12 175 GLN A N 1
ATOM 1403 C CA . GLN A 1 175 ? 0.101 3.067 -24.152 1.00 94.12 175 GLN A CA 1
ATOM 1404 C C . GLN A 1 175 ? -1.112 2.348 -23.522 1.00 94.12 175 GLN A C 1
ATOM 1406 O O . GLN A 1 175 ? -1.651 2.872 -22.548 1.00 94.12 175 GLN A O 1
ATOM 1411 N N . PRO A 1 176 ? -1.500 1.129 -23.956 1.00 96.94 176 PRO A N 1
ATOM 1412 C CA . PRO A 1 176 ? -2.492 0.322 -23.246 1.00 96.94 176 PRO A CA 1
ATOM 1413 C C . PRO A 1 176 ? -2.106 0.026 -21.794 1.00 96.94 176 PRO A C 1
ATOM 1415 O O . PRO A 1 176 ? -2.956 0.130 -20.917 1.00 96.94 176 PRO A O 1
ATOM 1418 N N . ALA A 1 177 ? -0.836 -0.296 -21.522 1.00 96.62 177 ALA A N 1
ATOM 1419 C CA . ALA A 1 177 ? -0.369 -0.546 -20.159 1.00 96.62 177 ALA A CA 1
ATOM 1420 C C . ALA A 1 177 ? -0.505 0.695 -19.266 1.00 96.62 177 ALA A C 1
ATOM 1422 O O . ALA A 1 177 ? -0.971 0.588 -18.134 1.00 96.62 177 ALA A O 1
ATOM 1423 N N . LEU A 1 178 ? -0.155 1.877 -19.786 1.00 95.94 178 LEU A N 1
ATOM 1424 C CA . LEU A 1 178 ? -0.351 3.140 -19.077 1.00 95.94 178 LEU A CA 1
ATOM 1425 C C . LEU A 1 178 ? -1.827 3.363 -18.730 1.00 95.94 178 LEU A C 1
ATOM 1427 O O . LEU A 1 178 ? -2.134 3.674 -17.582 1.00 95.94 178 LEU A O 1
ATOM 1431 N N . TYR A 1 179 ? -2.736 3.191 -19.695 1.00 97.69 179 TYR A N 1
ATOM 1432 C CA . TYR A 1 179 ? -4.171 3.358 -19.450 1.00 97.69 179 TYR A CA 1
ATOM 1433 C C . TYR A 1 179 ? -4.726 2.323 -18.478 1.00 97.69 179 TYR A C 1
ATOM 1435 O O . TYR A 1 179 ? -5.571 2.673 -17.661 1.00 97.69 179 TYR A O 1
ATOM 1443 N N . LEU A 1 180 ? -4.233 1.084 -18.523 1.00 98.25 180 LEU A N 1
ATOM 1444 C CA . LEU A 1 180 ? -4.607 0.050 -17.567 1.00 98.25 180 LEU A CA 1
ATOM 1445 C C . LEU A 1 180 ? -4.185 0.443 -16.148 1.00 98.25 180 LEU A C 1
ATOM 1447 O O . LEU A 1 180 ? -5.034 0.521 -15.271 1.00 98.25 180 LEU A O 1
ATOM 1451 N N . PHE A 1 181 ? -2.902 0.736 -15.923 1.00 98.19 181 PHE A N 1
ATOM 1452 C CA . PHE A 1 181 ? -2.399 1.063 -14.586 1.00 98.19 181 PHE A CA 1
ATOM 1453 C C . PHE A 1 181 ? -3.012 2.349 -14.029 1.00 98.19 181 PHE A C 1
ATOM 1455 O O . PHE A 1 181 ? -3.480 2.365 -12.892 1.00 98.19 181 PHE A O 1
ATOM 1462 N N . LEU A 1 182 ? -3.067 3.413 -14.837 1.00 97.88 182 LEU A N 1
ATOM 1463 C CA . LEU A 1 182 ? -3.681 4.674 -14.427 1.00 97.88 182 LEU A CA 1
ATOM 1464 C C . LEU A 1 182 ? -5.190 4.516 -14.205 1.00 97.88 182 LEU A C 1
ATOM 1466 O O . LEU A 1 182 ? -5.724 5.043 -13.234 1.00 97.88 182 LEU A O 1
ATOM 1470 N N . GLY A 1 183 ? -5.871 3.777 -15.081 1.00 98.44 183 GLY A N 1
ATOM 1471 C CA . GLY A 1 183 ? -7.293 3.479 -14.950 1.00 98.44 183 GLY A CA 1
ATOM 1472 C C . GLY A 1 183 ? -7.593 2.698 -13.674 1.00 98.44 183 GLY A C 1
ATOM 1473 O O . GLY A 1 183 ? -8.485 3.089 -12.931 1.00 98.44 183 GLY A O 1
ATOM 1474 N N . CYS A 1 184 ? -6.810 1.657 -13.375 1.00 98.56 184 CYS A N 1
ATOM 1475 C CA . CYS A 1 184 ? -6.900 0.897 -12.130 1.00 98.56 184 CYS A CA 1
ATOM 1476 C C . CYS A 1 184 ? -6.681 1.783 -10.896 1.00 98.56 184 CYS A C 1
ATOM 1478 O O . CYS A 1 184 ? -7.470 1.699 -9.962 1.00 98.56 184 CYS A O 1
ATOM 1480 N N . PHE A 1 185 ? -5.680 2.670 -10.917 1.00 98.00 185 PHE A N 1
ATOM 1481 C CA . PHE A 1 185 ? -5.405 3.601 -9.818 1.00 98.00 185 PHE A CA 1
ATOM 1482 C C . PHE A 1 185 ? -6.564 4.583 -9.583 1.00 98.00 185 PHE A C 1
ATOM 1484 O O . PHE A 1 185 ? -7.040 4.749 -8.465 1.00 98.00 185 PHE A O 1
ATOM 1491 N N . VAL A 1 186 ? -7.080 5.216 -10.640 1.00 98.06 186 VAL A N 1
ATOM 1492 C CA . VAL A 1 186 ? -8.225 6.133 -10.509 1.00 98.06 186 VAL A CA 1
ATOM 1493 C C . VAL A 1 186 ? -9.481 5.379 -10.066 1.00 98.06 186 VAL A C 1
ATOM 1495 O O . VAL A 1 186 ? -10.232 5.877 -9.224 1.00 98.06 186 VAL A O 1
ATOM 1498 N N . ALA A 1 187 ? -9.707 4.174 -10.595 1.00 98.12 187 ALA A N 1
ATOM 1499 C CA . ALA A 1 187 ? -10.851 3.345 -10.240 1.00 98.12 187 ALA A CA 1
ATOM 1500 C C . ALA A 1 187 ? -10.807 2.903 -8.773 1.00 98.12 187 ALA A C 1
ATOM 1502 O O . ALA A 1 187 ? -11.831 3.012 -8.102 1.00 98.12 187 ALA A O 1
ATOM 1503 N N . SER A 1 188 ? -9.649 2.473 -8.257 1.00 97.75 188 SER A N 1
ATOM 1504 C CA . SER A 1 188 ? -9.521 2.052 -6.858 1.00 97.75 188 SER A CA 1
ATOM 1505 C C . SER A 1 188 ? -9.807 3.208 -5.901 1.00 97.75 188 SER A C 1
ATOM 1507 O O . SER A 1 188 ? -10.649 3.068 -5.019 1.00 97.75 188 SER A O 1
ATOM 1509 N N . HIS A 1 189 ? -9.219 4.388 -6.121 1.00 97.56 189 HIS A N 1
ATOM 1510 C CA . HIS A 1 189 ? -9.494 5.570 -5.296 1.00 97.56 189 HIS A CA 1
ATOM 1511 C C . HIS A 1 189 ? -10.957 6.026 -5.385 1.00 97.56 189 HIS A C 1
ATOM 1513 O O . HIS A 1 189 ? -11.548 6.395 -4.373 1.00 97.56 189 HIS A O 1
ATOM 1519 N N . THR A 1 190 ? -11.563 5.980 -6.575 1.00 97.19 190 THR A N 1
ATOM 1520 C CA . THR A 1 190 ? -12.981 6.338 -6.755 1.00 97.19 190 THR A CA 1
ATOM 1521 C C . THR A 1 190 ? -13.899 5.363 -6.021 1.00 97.19 190 THR A C 1
ATOM 1523 O O . THR A 1 190 ? -14.821 5.783 -5.323 1.00 97.19 190 THR A O 1
ATOM 1526 N N . LEU A 1 191 ? -13.629 4.063 -6.150 1.00 97.12 191 LEU A N 1
ATOM 1527 C CA . LEU A 1 191 ? -14.380 3.019 -5.467 1.00 97.12 191 LEU A CA 1
ATOM 1528 C C . LEU A 1 191 ? -14.221 3.122 -3.953 1.00 97.12 191 LEU A C 1
ATOM 1530 O O . LEU A 1 191 ? -15.204 2.970 -3.239 1.00 97.12 191 LEU A O 1
ATOM 1534 N N . HIS A 1 192 ? -13.022 3.449 -3.472 1.00 97.12 192 HIS A N 1
ATOM 1535 C CA . HIS A 1 192 ? -12.783 3.672 -2.054 1.00 97.12 192 HIS A CA 1
ATOM 1536 C C . HIS A 1 192 ? -13.575 4.872 -1.511 1.00 97.12 192 HIS A C 1
ATOM 1538 O O . HIS A 1 192 ? -14.187 4.763 -0.455 1.00 97.12 192 HIS A O 1
ATOM 1544 N N . ILE A 1 193 ? -13.641 5.995 -2.243 1.00 95.94 193 ILE A N 1
ATOM 1545 C CA . ILE A 1 193 ? -14.475 7.148 -1.851 1.00 95.94 193 ILE A CA 1
ATOM 1546 C C . ILE A 1 193 ? -15.938 6.725 -1.667 1.00 95.94 193 ILE A C 1
ATOM 1548 O O . ILE A 1 193 ? -16.584 7.132 -0.703 1.00 95.94 193 ILE A O 1
ATOM 1552 N N . TRP A 1 194 ? -16.463 5.920 -2.594 1.00 95.50 194 TRP A N 1
ATOM 1553 C CA . TRP A 1 194 ? -17.820 5.388 -2.493 1.00 95.50 194 TRP A CA 1
ATOM 1554 C C . TRP A 1 194 ? -17.969 4.409 -1.319 1.00 95.50 194 TRP A C 1
ATOM 1556 O O . TRP A 1 194 ? -18.936 4.506 -0.566 1.00 95.50 194 TRP A O 1
ATOM 1566 N N . ALA A 1 195 ? -17.009 3.502 -1.140 1.00 94.88 195 ALA A N 1
ATOM 1567 C CA . ALA A 1 195 ? -17.032 2.487 -0.095 1.00 94.88 195 ALA A CA 1
ATOM 1568 C C . ALA A 1 195 ? -16.974 3.092 1.313 1.00 94.88 195 ALA A C 1
ATOM 1570 O O . ALA A 1 195 ? -17.750 2.683 2.169 1.00 94.88 195 ALA A O 1
ATOM 1571 N N . ASP A 1 196 ? -16.127 4.099 1.548 1.00 93.25 196 ASP A N 1
ATOM 1572 C CA . ASP A 1 196 ? -16.046 4.794 2.841 1.00 93.25 196 ASP A CA 1
ATOM 1573 C C . ASP A 1 196 ? -17.337 5.575 3.141 1.00 93.25 196 ASP A C 1
ATOM 1575 O O . ASP A 1 196 ? -17.799 5.582 4.281 1.00 93.25 196 ASP A O 1
ATOM 1579 N N . ALA A 1 197 ? -17.987 6.152 2.121 1.00 92.12 197 ALA A N 1
ATOM 1580 C CA . ALA A 1 197 ? -19.285 6.810 2.285 1.00 92.12 197 ALA A CA 1
ATOM 1581 C C . ALA A 1 197 ? -20.421 5.821 2.619 1.00 92.12 197 ALA A C 1
ATOM 1583 O O . ALA A 1 197 ? -21.343 6.180 3.350 1.00 92.12 197 ALA A O 1
ATOM 1584 N N . GLN A 1 198 ? -20.344 4.587 2.109 1.00 90.94 198 GLN A N 1
ATOM 1585 C CA . GLN A 1 198 ? -21.338 3.530 2.334 1.00 90.94 198 GLN A CA 1
ATOM 1586 C C . GLN A 1 198 ? -20.983 2.557 3.465 1.00 90.94 198 GLN A C 1
ATOM 1588 O O . GLN A 1 198 ? -21.779 1.666 3.758 1.00 90.94 198 GLN A O 1
ATOM 1593 N N . LEU A 1 199 ? -19.825 2.730 4.108 1.00 90.00 199 LEU A N 1
ATOM 1594 C CA . LEU A 1 199 ? -19.277 1.814 5.112 1.00 90.00 199 LEU A CA 1
ATOM 1595 C C . LEU A 1 199 ? -19.175 0.359 4.608 1.00 90.00 199 LEU A C 1
ATOM 1597 O O . LEU A 1 199 ? -19.520 -0.585 5.324 1.00 90.00 199 LEU A O 1
ATOM 1601 N N . ASP A 1 200 ? -18.709 0.173 3.366 1.00 91.06 200 ASP A N 1
ATOM 1602 C CA . ASP A 1 200 ? -18.435 -1.156 2.803 1.00 91.06 200 ASP A CA 1
ATOM 1603 C C . ASP A 1 200 ? -17.125 -1.720 3.383 1.00 91.06 200 ASP A C 1
ATOM 1605 O O . ASP A 1 200 ? -16.014 -1.425 2.929 1.00 91.06 200 ASP A O 1
ATOM 1609 N N . LEU A 1 201 ? -17.272 -2.556 4.414 1.00 88.69 201 LEU A N 1
ATOM 1610 C CA . LEU A 1 201 ? -16.157 -3.158 5.141 1.00 88.69 201 LEU A CA 1
ATOM 1611 C C . LEU A 1 201 ? -15.306 -4.107 4.289 1.00 88.69 201 LEU A C 1
ATOM 1613 O O . LEU A 1 201 ? -14.135 -4.289 4.613 1.00 88.69 201 LEU A O 1
ATOM 1617 N N . ASP A 1 202 ? -15.846 -4.707 3.225 1.00 90.69 202 ASP A N 1
ATOM 1618 C CA . ASP A 1 202 ? -15.062 -5.601 2.365 1.00 90.69 202 ASP A CA 1
ATOM 1619 C C . ASP A 1 202 ? -14.009 -4.831 1.559 1.00 90.69 202 ASP A C 1
ATOM 1621 O O . ASP A 1 202 ? -12.979 -5.399 1.195 1.00 90.69 202 ASP A O 1
ATOM 1625 N N . VAL A 1 203 ? -14.246 -3.542 1.302 1.00 94.25 203 VAL A N 1
ATOM 1626 C CA . VAL A 1 203 ? -13.280 -2.628 0.679 1.00 94.25 203 VAL A CA 1
ATOM 1627 C C . VAL A 1 203 ? -12.386 -1.992 1.743 1.00 94.25 203 VAL A C 1
ATOM 1629 O O . VAL A 1 203 ? -11.168 -2.102 1.647 1.00 94.25 203 VAL A O 1
ATOM 1632 N N . MET A 1 204 ? -12.972 -1.398 2.790 1.00 91.00 204 MET A N 1
ATOM 1633 C CA . MET A 1 204 ? -12.227 -0.624 3.799 1.00 91.00 204 MET A CA 1
ATOM 1634 C C . MET A 1 204 ? -11.229 -1.460 4.616 1.00 91.00 204 MET A C 1
ATOM 1636 O O . MET A 1 204 ? -10.217 -0.952 5.089 1.00 91.00 204 MET A O 1
ATOM 1640 N N . LYS A 1 205 ? -11.472 -2.764 4.802 1.00 89.44 205 LYS A N 1
ATOM 1641 C CA . LYS A 1 205 ? -10.505 -3.640 5.493 1.00 89.44 205 LYS A CA 1
ATOM 1642 C C . LYS A 1 205 ? -9.196 -3.806 4.720 1.00 89.44 205 LYS A C 1
ATOM 1644 O O . LYS A 1 205 ? -8.184 -4.158 5.314 1.00 89.44 205 LYS A O 1
ATOM 1649 N N . GLN A 1 206 ? -9.199 -3.542 3.415 1.00 92.31 206 GLN A N 1
ATOM 1650 C CA . GLN A 1 206 ? -8.028 -3.712 2.561 1.00 92.31 206 GLN A CA 1
ATOM 1651 C C . GLN A 1 206 ? -7.077 -2.498 2.579 1.00 92.31 206 GLN A C 1
ATOM 1653 O O . GLN A 1 206 ? -6.023 -2.548 1.944 1.00 92.31 206 GLN A O 1
ATOM 1658 N N . ASP A 1 207 ? -7.416 -1.418 3.295 1.00 89.88 207 ASP A N 1
ATOM 1659 C CA . ASP A 1 207 ? -6.685 -0.138 3.278 1.00 89.88 207 ASP A CA 1
ATOM 1660 C C . ASP A 1 207 ? -5.207 -0.264 3.661 1.00 89.88 207 ASP A C 1
ATOM 1662 O O . ASP A 1 207 ? -4.366 0.474 3.148 1.00 89.88 207 ASP A O 1
ATOM 1666 N N . ASN A 1 208 ? -4.888 -1.233 4.521 1.00 88.12 208 ASN A N 1
ATOM 1667 C CA . ASN A 1 208 ? -3.547 -1.462 5.051 1.00 88.12 208 ASN A CA 1
ATOM 1668 C C . ASN A 1 208 ? -2.880 -2.723 4.481 1.00 88.12 208 ASN A C 1
ATOM 1670 O O . ASN A 1 208 ? -1.961 -3.231 5.107 1.00 88.12 208 ASN A O 1
ATOM 1674 N N . VAL A 1 209 ? -3.360 -3.277 3.359 1.00 92.38 209 VAL A N 1
ATOM 1675 C CA . VAL A 1 209 ? -2.784 -4.512 2.782 1.00 92.38 209 VAL A CA 1
ATOM 1676 C C . VAL A 1 209 ? -1.497 -4.239 2.007 1.00 92.38 209 VAL A C 1
ATOM 1678 O O . VAL A 1 209 ? -0.568 -5.039 2.044 1.00 92.38 209 VAL A O 1
ATOM 1681 N N . LEU A 1 210 ? -1.434 -3.127 1.273 1.00 94.31 210 LEU A N 1
ATOM 1682 C CA . LEU A 1 210 ? -0.257 -2.750 0.489 1.00 94.31 210 LEU A CA 1
ATOM 1683 C C . LEU A 1 210 ? 0.512 -1.623 1.194 1.00 94.31 210 LEU A C 1
ATOM 1685 O O . LEU A 1 210 ? -0.112 -0.710 1.744 1.00 94.31 210 LEU A O 1
ATOM 1689 N N . PRO A 1 211 ? 1.854 -1.603 1.122 1.00 94.06 211 PRO A N 1
ATOM 1690 C CA . PRO A 1 211 ? 2.643 -0.574 1.787 1.00 94.06 211 PRO A CA 1
ATOM 1691 C C . PRO A 1 211 ? 2.389 0.808 1.184 1.00 94.06 211 PRO A C 1
ATOM 1693 O O . PRO A 1 211 ? 2.097 0.948 -0.005 1.00 94.06 211 PRO A O 1
ATOM 1696 N N . PHE A 1 212 ? 2.540 1.850 2.005 1.00 92.00 212 PHE A N 1
ATOM 1697 C CA . PHE A 1 212 ? 2.338 3.254 1.614 1.00 92.00 212 PHE A CA 1
ATOM 1698 C C . PHE A 1 212 ? 0.967 3.549 0.977 1.00 92.00 212 PHE A C 1
ATOM 1700 O O . PHE A 1 212 ? 0.840 4.482 0.181 1.00 92.00 212 PHE A O 1
ATOM 1707 N N . THR A 1 213 ? -0.055 2.766 1.314 1.00 89.56 213 THR A N 1
ATOM 1708 C CA . THR A 1 213 ? -1.420 2.955 0.815 1.00 89.56 213 THR A CA 1
ATOM 1709 C C . THR A 1 213 ? -2.165 3.962 1.680 1.00 89.56 213 THR A C 1
ATOM 1711 O O . THR A 1 213 ? -2.213 3.836 2.898 1.00 89.56 213 THR A O 1
ATOM 1714 N N . TYR A 1 214 ? -2.744 4.973 1.035 1.00 90.50 214 TYR A N 1
ATOM 1715 C CA . TYR A 1 214 ? -3.638 5.949 1.658 1.00 90.50 214 TYR A CA 1
ATOM 1716 C C . TYR A 1 214 ? -4.805 6.190 0.697 1.00 90.50 214 TYR A C 1
ATOM 1718 O O . TYR A 1 214 ? -4.741 7.103 -0.137 1.00 90.50 214 TYR A O 1
ATOM 1726 N N . PRO A 1 215 ? -5.838 5.332 0.731 1.00 93.44 215 PRO A N 1
ATOM 1727 C CA . PRO A 1 215 ? -6.955 5.429 -0.193 1.00 93.44 215 PRO A CA 1
ATOM 1728 C C . PRO A 1 215 ? -7.705 6.756 -0.029 1.00 93.44 215 PRO A C 1
ATOM 1730 O O . PRO A 1 215 ? -7.694 7.389 1.029 1.00 93.44 215 PRO A O 1
ATOM 1733 N N . ALA A 1 216 ? -8.346 7.222 -1.101 1.00 93.19 216 ALA A N 1
ATOM 1734 C CA . ALA A 1 216 ? -8.969 8.542 -1.092 1.00 93.19 216 ALA A CA 1
ATOM 1735 C C . ALA A 1 216 ? -10.286 8.520 -0.309 1.00 93.19 216 ALA A C 1
ATOM 1737 O O . ALA A 1 216 ? -11.108 7.624 -0.487 1.00 93.19 216 ALA A O 1
ATOM 1738 N N . THR A 1 217 ? -10.522 9.550 0.499 1.00 92.94 217 THR A N 1
ATOM 1739 C CA . THR A 1 217 ? -11.810 9.801 1.156 1.00 92.94 217 THR A CA 1
ATOM 1740 C C . THR A 1 217 ? -12.292 11.201 0.794 1.00 92.94 217 THR A C 1
ATOM 1742 O O . THR A 1 217 ? -11.494 12.118 0.590 1.00 92.94 217 THR A O 1
ATOM 1745 N N . ALA A 1 218 ? -13.608 11.376 0.667 1.00 93.50 218 ALA A N 1
ATOM 1746 C CA . ALA A 1 218 ? -14.200 12.651 0.254 1.00 93.50 218 ALA A CA 1
ATOM 1747 C C . ALA A 1 218 ? -15.382 13.069 1.139 1.00 93.50 218 ALA A C 1
ATOM 1749 O O . ALA A 1 218 ? -16.242 13.831 0.705 1.00 93.50 218 ALA A O 1
ATOM 1750 N N . ASN A 1 219 ? -15.432 12.601 2.389 1.00 89.94 219 ASN A N 1
ATOM 1751 C CA . ASN A 1 219 ? -16.599 12.766 3.262 1.00 89.94 219 ASN A CA 1
ATOM 1752 C C . ASN A 1 219 ? -17.008 14.232 3.450 1.00 89.94 219 ASN A C 1
ATOM 1754 O O . ASN A 1 219 ? -18.182 14.569 3.333 1.00 89.94 219 ASN A O 1
ATOM 1758 N N . THR A 1 220 ? -16.048 15.133 3.674 1.00 89.12 220 THR A N 1
ATOM 1759 C CA . THR A 1 220 ? -16.317 16.576 3.806 1.00 89.12 220 THR A CA 1
ATOM 1760 C C . THR A 1 220 ? -16.843 17.197 2.513 1.00 89.12 220 THR A C 1
ATOM 1762 O O . THR A 1 220 ? -17.710 18.069 2.559 1.00 89.12 220 THR A O 1
ATOM 1765 N N . PHE A 1 221 ? -16.356 16.741 1.357 1.00 91.62 221 PHE A N 1
ATOM 1766 C CA . PHE A 1 221 ? -16.845 17.177 0.052 1.00 91.62 221 PHE A CA 1
ATOM 1767 C C . PHE A 1 221 ? -18.274 16.681 -0.195 1.00 91.62 221 PHE A C 1
ATOM 1769 O O . PHE A 1 221 ? -19.142 17.485 -0.520 1.00 91.62 221 PHE A O 1
ATOM 1776 N N . LEU A 1 222 ? -18.546 15.392 0.024 1.00 92.12 222 LEU A N 1
ATOM 1777 C CA . LEU A 1 222 ? -19.879 14.804 -0.141 1.00 92.12 222 LEU A CA 1
ATOM 1778 C C . LEU A 1 222 ? -20.906 15.449 0.799 1.00 92.12 222 LEU A C 1
ATOM 1780 O O . LEU A 1 222 ? -22.018 15.768 0.379 1.00 92.12 222 LEU A O 1
ATOM 1784 N N . ALA A 1 223 ? -20.511 15.725 2.042 1.00 92.00 223 ALA A N 1
ATOM 1785 C CA . ALA A 1 223 ? -21.362 16.402 3.011 1.00 92.00 223 ALA A CA 1
ATOM 1786 C C . ALA A 1 223 ? -21.690 17.842 2.614 1.00 92.00 223 ALA A C 1
ATOM 1788 O O . ALA A 1 223 ? -22.831 18.275 2.750 1.00 92.00 223 ALA A O 1
ATOM 1789 N N . LYS A 1 224 ? -20.727 18.574 2.040 1.00 93.25 224 LYS A N 1
ATOM 1790 C CA . LYS A 1 224 ? -20.960 19.934 1.530 1.00 93.25 224 LYS A CA 1
ATOM 1791 C C . LYS A 1 224 ? -22.054 19.983 0.455 1.00 93.25 224 LYS A C 1
ATOM 1793 O O . LYS A 1 224 ? -22.750 20.988 0.352 1.00 93.25 224 LYS A O 1
ATOM 1798 N N . TYR A 1 225 ? -22.206 18.919 -0.334 1.00 93.31 225 TYR A N 1
ATOM 1799 C CA . TYR A 1 225 ? -23.249 18.795 -1.358 1.00 93.31 225 TYR A CA 1
ATOM 1800 C C . TYR A 1 225 ? -24.501 18.051 -0.868 1.00 93.31 225 TYR A C 1
ATOM 1802 O O . TYR A 1 225 ? -25.329 17.662 -1.687 1.00 93.31 225 TYR A O 1
ATOM 1810 N N . ASN A 1 226 ? -24.663 17.865 0.448 1.00 89.50 226 ASN A N 1
ATOM 1811 C CA . ASN A 1 226 ? -25.785 17.149 1.066 1.00 89.50 226 ASN A CA 1
ATOM 1812 C C . ASN A 1 226 ? -25.958 15.700 0.568 1.00 89.50 226 ASN A C 1
ATOM 1814 O O . ASN A 1 226 ? -27.059 15.158 0.610 1.00 89.50 226 ASN A O 1
ATOM 1818 N N . VAL A 1 227 ? -24.879 15.069 0.094 1.00 91.19 227 VAL A N 1
ATOM 1819 C CA . VAL A 1 227 ? -24.878 13.655 -0.322 1.00 91.19 227 VAL A CA 1
ATOM 1820 C C . VAL A 1 227 ? -24.656 12.730 0.881 1.00 91.19 227 VAL A C 1
ATOM 1822 O O . VAL A 1 227 ? -25.071 11.577 0.854 1.00 91.19 227 VAL A O 1
ATOM 1825 N N . LEU A 1 228 ? -24.016 13.231 1.944 1.00 90.06 228 LEU A N 1
ATOM 1826 C CA . LEU A 1 228 ? -23.590 12.449 3.105 1.00 90.06 228 LEU A CA 1
ATOM 1827 C C . LEU A 1 228 ? -23.786 13.229 4.415 1.00 90.06 228 LEU A C 1
ATOM 1829 O O . LEU A 1 228 ? -23.406 14.394 4.505 1.00 90.06 228 LEU A O 1
ATOM 1833 N N . ASP A 1 229 ? -24.301 12.571 5.454 1.00 89.25 229 ASP A N 1
ATOM 1834 C CA . ASP A 1 229 ? -24.337 13.110 6.820 1.00 89.25 229 ASP A CA 1
ATOM 1835 C C . ASP A 1 229 ? -23.111 12.627 7.612 1.00 89.25 229 ASP A C 1
ATOM 1837 O O . ASP A 1 229 ? -22.972 11.441 7.919 1.00 89.25 229 ASP A O 1
ATOM 1841 N N . LEU A 1 230 ? -22.210 13.555 7.952 1.00 87.25 230 LEU A N 1
ATOM 1842 C CA . LEU A 1 230 ? -20.973 13.248 8.678 1.00 87.25 230 LEU A CA 1
ATOM 1843 C C . LEU A 1 230 ? -21.208 12.771 10.108 1.00 87.25 230 LEU A C 1
ATOM 1845 O O . LEU A 1 230 ? -20.404 11.988 10.614 1.00 87.25 230 LEU A O 1
ATOM 1849 N N . SER A 1 231 ? -22.239 13.285 10.780 1.00 84.88 231 SER A N 1
ATOM 1850 C CA . SER A 1 231 ? -22.542 12.890 12.153 1.00 84.88 231 SER A CA 1
ATOM 1851 C C . SER A 1 231 ? -23.012 11.446 12.157 1.00 84.88 231 SER A C 1
ATOM 1853 O O . SER A 1 231 ? -22.395 10.612 12.817 1.00 84.88 231 SER A O 1
ATOM 1855 N N . ARG A 1 232 ? -23.990 11.134 11.303 1.00 83.50 232 ARG A N 1
ATOM 1856 C CA . ARG A 1 232 ? -24.510 9.774 11.163 1.00 83.50 232 ARG A CA 1
ATOM 1857 C C . ARG A 1 232 ? -23.438 8.781 10.711 1.00 83.50 232 ARG A C 1
ATOM 1859 O O . ARG A 1 232 ? -23.349 7.693 11.269 1.00 83.50 232 ARG A O 1
ATOM 1866 N N . LEU A 1 233 ? -22.587 9.151 9.746 1.00 86.19 233 LEU A N 1
ATOM 1867 C CA . LEU A 1 233 ? -21.507 8.274 9.276 1.00 86.19 233 LEU A CA 1
ATOM 1868 C C . LEU A 1 233 ? -20.546 7.898 10.414 1.00 86.19 233 LEU A C 1
ATOM 1870 O O . LEU A 1 233 ? -20.183 6.731 10.555 1.00 86.19 233 LEU A O 1
ATOM 1874 N N . LYS A 1 234 ? -20.135 8.874 11.235 1.00 84.31 234 LYS A N 1
ATOM 1875 C CA . LYS A 1 234 ? -19.237 8.630 12.375 1.00 84.31 234 LYS A CA 1
ATOM 1876 C C . LYS A 1 234 ? -19.880 7.725 13.421 1.00 84.31 234 LYS A C 1
ATOM 1878 O O . LYS A 1 234 ? -19.205 6.831 13.924 1.00 84.31 234 LYS A O 1
ATOM 1883 N N . GLU A 1 235 ? -21.159 7.944 13.715 1.00 79.31 235 GLU A N 1
ATOM 1884 C CA . GLU A 1 235 ? -21.929 7.122 14.653 1.00 79.31 235 GLU A CA 1
ATOM 1885 C C . GLU A 1 235 ? -22.013 5.672 14.161 1.00 79.31 235 GLU A C 1
ATOM 1887 O O . GLU A 1 235 ? -21.585 4.757 14.862 1.00 79.31 235 GLU A O 1
ATOM 1892 N N . THR A 1 236 ? -22.437 5.454 12.911 1.00 80.94 236 THR A N 1
ATOM 1893 C CA . THR A 1 236 ? -22.537 4.103 12.336 1.00 80.94 236 THR A CA 1
ATOM 1894 C C . THR A 1 236 ? -21.172 3.414 12.230 1.00 80.94 236 THR A C 1
ATOM 1896 O O . THR A 1 236 ? -21.063 2.219 12.504 1.00 80.94 236 THR A O 1
ATOM 1899 N N . LYS A 1 237 ? -20.104 4.148 11.891 1.00 83.00 237 LYS A N 1
ATOM 1900 C CA . LYS A 1 237 ? -18.738 3.599 11.858 1.00 83.00 237 LYS A CA 1
ATOM 1901 C C . LYS A 1 237 ? -18.282 3.145 13.247 1.00 83.00 237 LYS A C 1
ATOM 1903 O O . LYS A 1 237 ? -17.708 2.066 13.375 1.00 83.00 237 LYS A O 1
ATOM 1908 N N . ALA A 1 238 ? -18.557 3.934 14.287 1.00 77.38 238 ALA A N 1
ATOM 1909 C CA . ALA A 1 238 ? -18.242 3.565 15.665 1.00 77.38 238 ALA A CA 1
ATOM 1910 C C . ALA A 1 238 ? -19.018 2.317 16.118 1.00 77.38 238 ALA A C 1
ATOM 1912 O O . ALA A 1 238 ? -18.432 1.433 16.739 1.00 77.38 238 ALA A O 1
ATOM 1913 N N . GLU A 1 239 ? -20.301 2.211 15.762 1.00 74.56 239 GLU A N 1
ATOM 1914 C CA . GLU A 1 239 ? -21.122 1.028 16.050 1.00 74.56 239 GLU A CA 1
ATOM 1915 C C . GLU A 1 239 ? -20.610 -0.231 15.341 1.00 74.56 239 GLU A C 1
ATOM 1917 O O . GLU A 1 239 ?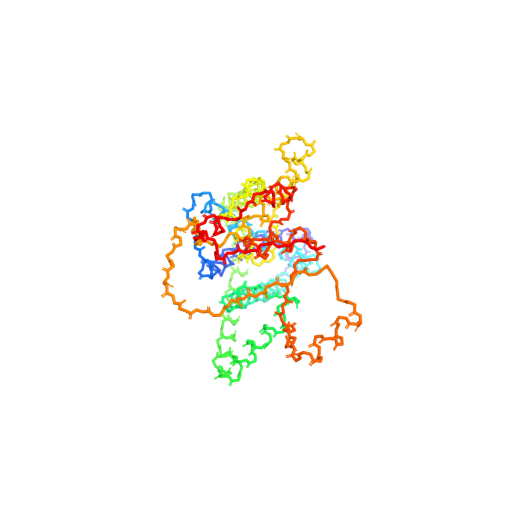 -20.523 -1.293 15.957 1.00 74.56 239 GLU A O 1
ATOM 1922 N N . GLN A 1 240 ? -20.238 -0.137 14.060 1.00 73.81 240 GLN A N 1
ATOM 1923 C CA . GLN A 1 240 ? -19.706 -1.280 13.311 1.00 73.81 240 GLN A CA 1
ATOM 1924 C C . GLN A 1 240 ? -18.388 -1.798 13.893 1.00 73.81 240 GLN A C 1
ATOM 1926 O O . GLN A 1 240 ? -18.192 -3.008 13.951 1.00 73.81 240 GLN A O 1
ATOM 1931 N N . LEU A 1 241 ? -17.507 -0.909 14.363 1.00 72.00 241 LEU A N 1
ATOM 1932 C CA . LEU A 1 241 ? -16.245 -1.299 15.003 1.00 72.00 241 LEU A CA 1
ATOM 1933 C C . LEU A 1 241 ? -16.448 -2.020 16.344 1.00 72.00 241 LEU A C 1
ATOM 1935 O O . LEU A 1 241 ? -15.571 -2.763 16.777 1.00 72.00 241 LEU A O 1
ATOM 1939 N N . GLN A 1 242 ? -17.591 -1.815 17.000 1.00 68.00 242 GLN A N 1
ATOM 1940 C CA . GLN A 1 242 ? -17.925 -2.476 18.263 1.00 68.00 242 GLN A CA 1
ATOM 1941 C C . GLN A 1 242 ? -18.579 -3.835 18.076 1.00 68.00 242 GLN A C 1
ATOM 1943 O O . GLN A 1 242 ? -18.562 -4.643 19.001 1.00 68.00 242 GLN A O 1
ATOM 1948 N N . ARG A 1 243 ? -19.171 -4.097 16.906 1.00 65.44 243 ARG A N 1
ATOM 1949 C CA . ARG A 1 243 ? -19.793 -5.387 16.623 1.00 65.44 243 ARG A CA 1
ATOM 1950 C C . ARG A 1 243 ? -18.702 -6.375 16.211 1.00 65.44 243 ARG A C 1
ATOM 1952 O O . ARG A 1 243 ? -18.177 -6.261 15.102 1.00 65.44 243 ARG A O 1
ATOM 1959 N N . PRO A 1 244 ? -18.344 -7.362 17.053 1.00 61.34 244 PRO A N 1
ATOM 1960 C CA . PRO A 1 244 ? -17.479 -8.437 16.607 1.00 61.34 244 PRO A CA 1
ATOM 1961 C C . PRO A 1 244 ? -18.134 -9.159 15.422 1.00 61.34 244 PRO A C 1
ATOM 1963 O O . PRO A 1 244 ? -19.358 -9.204 15.288 1.00 61.34 244 PRO A O 1
ATOM 1966 N N . THR A 1 245 ? -17.320 -9.754 14.553 1.00 59.16 245 THR A N 1
ATOM 1967 C CA . THR A 1 245 ? -17.777 -10.455 13.338 1.00 59.16 245 THR A CA 1
ATOM 1968 C C . THR A 1 245 ? -18.755 -11.604 13.613 1.00 59.16 245 THR A C 1
ATOM 1970 O O . THR A 1 245 ? -19.453 -12.044 12.705 1.00 59.16 245 THR A O 1
ATOM 1973 N N . ASN A 1 246 ? -18.830 -12.073 14.859 1.00 60.72 246 ASN A N 1
ATOM 1974 C CA . ASN A 1 246 ? -19.732 -13.107 15.355 1.00 60.72 246 ASN A CA 1
ATOM 1975 C C . ASN A 1 246 ? -20.799 -12.565 16.326 1.00 60.72 246 ASN A C 1
ATOM 1977 O O . ASN A 1 246 ? -21.247 -13.315 17.196 1.00 60.72 246 ASN A O 1
ATOM 1981 N N . TRP A 1 247 ? -21.185 -11.289 16.210 1.00 60.12 247 TRP A N 1
ATOM 1982 C CA . TRP A 1 247 ? -22.268 -10.716 17.010 1.00 60.12 247 TRP A CA 1
ATOM 1983 C C . TRP A 1 247 ? -23.521 -11.588 16.902 1.00 60.12 247 TRP A C 1
ATOM 1985 O O . TRP A 1 247 ? -24.061 -11.797 15.814 1.00 60.12 247 TRP A O 1
ATOM 1995 N N . ARG A 1 248 ? -23.948 -12.134 18.040 1.00 61.03 248 ARG A N 1
ATOM 1996 C CA . ARG A 1 248 ? -25.199 -12.877 18.153 1.00 61.03 248 ARG A CA 1
ATOM 1997 C C . ARG A 1 248 ? -26.239 -11.940 18.725 1.00 61.03 248 ARG A C 1
ATOM 1999 O O . ARG A 1 248 ? -25.952 -11.207 19.670 1.00 61.03 248 ARG A O 1
ATOM 2006 N N . GLU A 1 249 ? -27.437 -11.998 18.164 1.00 67.38 249 GLU A N 1
ATOM 2007 C CA . GLU A 1 249 ? -28.592 -11.390 18.810 1.00 67.38 249 GLU A CA 1
ATOM 2008 C C . GLU A 1 249 ? -28.743 -11.959 20.232 1.00 67.38 249 GLU A C 1
ATOM 2010 O O . GLU A 1 249 ? -28.404 -13.131 20.447 1.00 67.38 249 GLU A O 1
ATOM 2015 N N . PRO A 1 250 ? -29.217 -11.162 21.208 1.00 66.25 250 PRO A N 1
ATOM 2016 C CA . PRO A 1 250 ? -29.417 -11.627 22.574 1.00 66.25 250 PRO A CA 1
ATOM 2017 C C . PRO A 1 250 ? -30.273 -12.902 22.599 1.00 66.25 250 PRO A C 1
ATOM 2019 O O . PRO A 1 250 ? -31.459 -12.882 22.275 1.00 66.25 250 PRO A O 1
ATOM 2022 N N . GLU A 1 251 ? -29.666 -14.031 22.968 1.00 72.00 251 GLU A N 1
ATOM 2023 C CA . GLU A 1 251 ? -30.388 -15.285 23.176 1.00 72.00 251 GLU A CA 1
ATOM 2024 C C . GLU A 1 251 ? -31.113 -15.261 24.529 1.00 72.00 251 GLU A C 1
ATOM 2026 O O . GLU A 1 251 ? -30.712 -14.558 25.461 1.00 72.00 251 GLU A O 1
ATOM 2031 N N . ALA A 1 252 ? -32.172 -16.065 24.650 1.00 79.88 252 ALA A N 1
ATOM 2032 C CA . ALA A 1 252 ? -32.878 -16.224 25.913 1.00 79.88 252 ALA A CA 1
ATOM 2033 C C . ALA A 1 252 ? -31.929 -16.771 26.998 1.00 79.88 252 ALA A C 1
ATOM 2035 O O . ALA A 1 252 ? -31.356 -17.856 26.845 1.00 79.88 252 ALA A O 1
ATOM 2036 N N . LEU A 1 253 ? -31.781 -16.038 28.103 1.00 78.06 253 LEU A N 1
ATOM 2037 C CA . LEU A 1 253 ? -30.958 -16.433 29.238 1.00 78.06 253 LEU A CA 1
ATOM 2038 C C . LEU A 1 253 ? -31.481 -17.742 29.834 1.00 78.06 253 LEU A C 1
ATOM 2040 O O . LEU A 1 253 ? -32.654 -17.878 30.182 1.00 78.06 253 LEU A O 1
ATOM 2044 N N . LYS A 1 254 ? -30.582 -18.714 29.999 1.00 78.00 254 LYS A N 1
ATOM 2045 C CA . LYS A 1 254 ? -30.854 -19.947 30.742 1.00 78.00 254 LYS A CA 1
ATOM 2046 C C . LYS A 1 254 ? -30.204 -19.840 32.111 1.00 78.00 254 LYS A C 1
ATOM 2048 O O . LYS A 1 254 ? -28.995 -20.011 32.242 1.00 78.00 254 LYS A O 1
ATOM 2053 N N . CYS A 1 255 ? -31.001 -19.565 33.136 1.00 70.56 255 CYS A N 1
ATOM 2054 C CA . CYS A 1 255 ? -30.516 -19.571 34.511 1.00 70.56 255 CYS A CA 1
ATOM 2055 C C . CYS A 1 255 ? -30.385 -21.012 35.018 1.00 70.56 255 CYS A C 1
ATOM 2057 O O . CYS A 1 255 ? -31.363 -21.759 35.057 1.00 70.56 255 CYS A O 1
ATOM 2059 N N . VAL A 1 256 ? -29.185 -21.393 35.456 1.00 75.62 256 VAL A N 1
ATOM 2060 C CA . VAL A 1 256 ? -29.003 -22.572 36.309 1.00 75.62 256 VAL A CA 1
ATOM 2061 C C . VAL A 1 256 ? -29.251 -22.112 37.739 1.00 75.62 256 VAL A C 1
ATOM 2063 O O . VAL A 1 256 ? -28.536 -21.247 38.240 1.00 75.62 256 VAL A O 1
ATOM 2066 N N . ALA A 1 257 ? -30.290 -22.641 38.384 1.00 68.62 257 ALA A N 1
ATOM 2067 C CA . ALA A 1 257 ? -30.598 -22.312 39.770 1.00 68.62 257 ALA A CA 1
ATOM 2068 C C . ALA A 1 257 ? -29.486 -22.849 40.686 1.00 68.62 257 ALA A C 1
ATOM 2070 O O . ALA A 1 257 ? -29.479 -24.020 41.059 1.00 68.62 257 ALA A O 1
ATOM 2071 N N . GLN A 1 258 ? -28.531 -21.987 41.021 1.00 71.00 258 GLN A N 1
ATOM 2072 C CA . GLN A 1 258 ? -27.454 -22.261 41.961 1.00 71.00 258 GLN A CA 1
ATOM 2073 C C . GLN A 1 258 ? -27.578 -21.277 43.124 1.00 71.00 258 GLN A C 1
ATOM 2075 O O . GLN A 1 258 ? -27.764 -20.080 42.909 1.00 71.00 258 GLN A O 1
ATOM 2080 N N . GLN A 1 259 ? -27.509 -21.774 44.361 1.00 70.62 259 GLN A N 1
ATOM 2081 C CA . GLN A 1 259 ? -27.469 -20.904 45.537 1.00 70.62 259 GLN A CA 1
ATOM 2082 C C . GLN A 1 259 ? -26.179 -20.078 45.489 1.00 70.62 259 GLN A C 1
ATOM 2084 O O . GLN A 1 259 ? -25.082 -20.628 45.573 1.00 70.62 259 GLN A O 1
ATOM 2089 N N . SER A 1 260 ? -26.327 -18.768 45.310 1.00 74.50 260 SER A N 1
ATOM 2090 C CA . SER A 1 260 ? -25.240 -17.793 45.287 1.00 74.50 260 SER A CA 1
ATOM 2091 C C . SER A 1 260 ? -25.564 -16.659 46.256 1.00 74.50 260 SER A C 1
ATOM 2093 O O . SER A 1 260 ? -26.735 -16.369 46.510 1.00 74.50 260 SER A O 1
ATOM 2095 N N . GLU A 1 261 ? -24.531 -16.051 46.832 1.00 83.62 261 GLU A N 1
ATOM 2096 C CA . GLU A 1 261 ? -24.682 -14.885 47.699 1.00 83.62 261 GLU A CA 1
ATOM 2097 C C . GLU A 1 261 ? -25.121 -13.663 46.880 1.00 83.62 261 GLU A C 1
ATOM 2099 O O . GLU A 1 261 ? -24.757 -13.512 45.712 1.00 83.62 261 GLU A O 1
ATOM 2104 N N . ALA A 1 262 ? -25.911 -12.778 47.490 1.00 83.69 262 ALA A N 1
ATOM 2105 C CA . ALA A 1 262 ? -26.347 -11.555 46.828 1.00 83.69 262 ALA A CA 1
ATOM 2106 C C . ALA A 1 262 ? -25.145 -10.638 46.548 1.00 83.69 262 ALA A C 1
ATOM 2108 O O . ALA A 1 262 ? -24.408 -10.263 47.462 1.00 83.69 262 ALA A O 1
ATOM 2109 N N . VAL A 1 263 ? -24.973 -10.240 45.287 1.00 85.50 263 VAL A N 1
ATOM 2110 C CA . VAL A 1 263 ? -23.934 -9.290 44.876 1.00 85.50 263 VAL A CA 1
ATOM 2111 C C . VAL A 1 263 ? -24.520 -7.883 44.881 1.00 85.50 263 VAL A C 1
ATOM 2113 O O . VAL A 1 263 ? -25.522 -7.619 44.224 1.00 85.50 263 VAL A O 1
ATOM 2116 N N . THR A 1 264 ? -23.884 -6.969 45.613 1.00 87.94 264 THR A N 1
ATOM 2117 C CA . THR A 1 264 ? -24.233 -5.542 45.597 1.00 87.94 264 THR A CA 1
ATOM 2118 C C . THR A 1 264 ? -23.215 -4.787 44.754 1.00 87.94 264 THR A C 1
ATOM 2120 O O . THR A 1 264 ? -22.017 -4.855 45.025 1.00 87.94 264 THR A O 1
ATOM 2123 N N . VAL A 1 265 ? -23.694 -4.055 43.748 1.00 85.69 265 VAL A N 1
ATOM 2124 C CA . VAL A 1 265 ? -22.871 -3.178 42.907 1.00 85.69 265 VAL A CA 1
ATOM 2125 C C . VAL A 1 265 ? -23.203 -1.731 43.253 1.00 85.69 265 VAL A C 1
ATOM 2127 O O . VAL A 1 265 ? -24.357 -1.320 43.169 1.00 85.69 265 VAL A O 1
ATOM 2130 N N . LEU A 1 266 ? -22.188 -0.971 43.659 1.00 86.50 266 LEU A N 1
ATOM 2131 C CA . LEU A 1 266 ? -22.291 0.452 43.976 1.00 86.50 266 LEU A CA 1
ATOM 2132 C C . LEU A 1 266 ? -21.637 1.247 42.847 1.00 86.50 266 LEU A C 1
ATOM 2134 O O . LEU A 1 266 ? -20.470 1.020 42.531 1.00 86.50 266 LEU A O 1
ATOM 2138 N N . ILE A 1 267 ? -22.392 2.166 42.247 1.00 82.81 267 ILE A N 1
ATOM 2139 C CA . ILE A 1 267 ? -21.918 3.042 41.173 1.00 82.81 267 ILE A CA 1
ATOM 2140 C C . ILE A 1 267 ? -21.897 4.460 41.730 1.00 82.81 267 ILE A C 1
ATOM 2142 O O . ILE A 1 267 ? -22.941 4.994 42.101 1.00 82.81 267 ILE A O 1
ATOM 2146 N N . VAL A 1 268 ? -20.711 5.058 41.795 1.00 84.69 268 VAL A N 1
ATOM 2147 C CA . VAL A 1 268 ? -20.505 6.431 42.267 1.00 84.69 268 VAL A CA 1
ATOM 2148 C C . VAL A 1 268 ? -19.817 7.252 41.174 1.00 84.69 268 VAL A C 1
ATOM 2150 O O . VAL A 1 268 ? -18.981 6.703 40.456 1.00 84.69 268 VAL A O 1
ATOM 2153 N N . PRO A 1 269 ? -20.169 8.540 41.006 1.00 79.44 269 PRO A N 1
ATOM 2154 C CA . PRO A 1 269 ? -19.589 9.379 39.959 1.00 79.44 269 PRO A CA 1
ATOM 2155 C C . PRO A 1 269 ? -18.119 9.725 40.224 1.00 79.44 269 PRO A C 1
ATOM 2157 O O . PRO A 1 269 ? -17.364 9.909 39.275 1.00 79.44 269 PRO A O 1
ATOM 2160 N N . ASP A 1 270 ? -17.722 9.808 41.495 1.00 81.88 270 ASP A N 1
ATOM 2161 C CA . ASP A 1 270 ? -16.345 10.036 41.927 1.00 81.88 270 ASP A CA 1
ATOM 2162 C C . ASP A 1 270 ? -16.137 9.461 43.340 1.00 81.88 270 ASP A C 1
ATOM 2164 O O . ASP A 1 270 ? -17.106 9.254 44.078 1.00 81.88 270 ASP A O 1
ATOM 2168 N N . LEU A 1 271 ? -14.884 9.202 43.714 1.00 87.25 271 LEU A N 1
ATOM 2169 C CA . LEU A 1 271 ? -14.492 8.743 45.046 1.00 87.25 271 LEU A CA 1
ATOM 2170 C C . LEU A 1 271 ? -13.822 9.885 45.808 1.00 87.25 271 LEU A C 1
ATOM 2172 O O . LEU A 1 271 ? -12.744 10.350 45.440 1.00 87.25 271 LEU A O 1
ATOM 2176 N N . SER A 1 272 ? -14.412 10.304 46.927 1.00 91.44 272 SER A N 1
ATOM 2177 C CA . SER A 1 272 ? -13.746 11.255 47.815 1.00 91.44 272 SER A CA 1
ATOM 2178 C C . SER A 1 272 ? -12.584 10.596 48.575 1.00 91.44 272 SER A C 1
ATOM 2180 O O . SER A 1 272 ? -12.449 9.369 48.653 1.00 91.44 272 SER A O 1
ATOM 2182 N N . ALA A 1 273 ? -11.743 11.418 49.211 1.00 91.44 273 ALA A N 1
ATOM 2183 C CA . ALA A 1 273 ? -10.689 10.920 50.097 1.00 91.44 273 ALA A CA 1
ATOM 2184 C C . ALA A 1 273 ? -11.253 10.102 51.277 1.00 91.44 273 ALA A C 1
ATOM 2186 O O . ALA A 1 273 ? -10.630 9.137 51.717 1.00 91.44 273 ALA A O 1
ATOM 2187 N N . ALA A 1 274 ? -12.445 10.463 51.766 1.00 92.69 274 ALA A N 1
ATOM 2188 C CA . ALA A 1 274 ? -13.122 9.727 52.829 1.00 92.69 274 ALA A CA 1
ATOM 2189 C C . ALA A 1 274 ? -13.623 8.359 52.339 1.00 92.69 274 ALA A C 1
ATOM 2191 O O . ALA A 1 274 ? -13.445 7.362 53.039 1.00 92.69 274 ALA A O 1
ATOM 2192 N N . ASP A 1 275 ? -14.174 8.295 51.122 1.00 90.88 275 ASP A N 1
ATOM 2193 C CA . ASP A 1 275 ? -14.629 7.038 50.512 1.00 90.88 275 ASP A CA 1
ATOM 2194 C C . ASP A 1 275 ? -13.456 6.090 50.273 1.00 90.88 275 ASP A C 1
ATOM 2196 O O . ASP A 1 275 ? -13.523 4.911 50.612 1.00 90.88 275 ASP A O 1
ATOM 2200 N N . SER A 1 276 ? -12.340 6.622 49.770 1.00 88.69 276 SER A N 1
ATOM 2201 C CA . SER A 1 276 ? -11.106 5.859 49.558 1.00 88.69 276 SER A CA 1
ATOM 2202 C C . SER A 1 276 ? -10.590 5.250 50.868 1.00 88.69 276 SER A C 1
ATOM 2204 O O . SER A 1 276 ? -10.323 4.050 50.931 1.00 88.69 276 SER A O 1
ATOM 2206 N N . ALA A 1 277 ? -10.543 6.041 51.947 1.00 91.25 277 ALA A N 1
ATOM 2207 C CA . ALA A 1 277 ? -10.139 5.560 53.269 1.00 91.25 277 ALA A CA 1
ATOM 2208 C C . ALA A 1 277 ? -11.095 4.486 53.825 1.00 91.25 277 ALA A C 1
ATOM 2210 O O . ALA A 1 277 ? -10.654 3.509 54.437 1.00 91.25 277 ALA A O 1
ATOM 2211 N N . LEU A 1 278 ? -12.405 4.632 53.597 1.00 92.69 278 LEU A N 1
ATOM 2212 C CA . LEU A 1 278 ? -13.399 3.636 53.997 1.00 92.69 278 LEU A CA 1
ATOM 2213 C C . LEU A 1 278 ? -13.230 2.324 53.218 1.00 92.69 278 LEU A C 1
ATOM 2215 O O . LEU A 1 278 ? -13.287 1.247 53.816 1.00 92.69 278 LEU A O 1
ATOM 2219 N N . LEU A 1 279 ? -13.004 2.396 51.904 1.00 91.38 279 LEU A N 1
ATOM 2220 C CA . LEU A 1 279 ? -12.776 1.229 51.048 1.00 91.38 279 LEU A CA 1
ATOM 2221 C C . LEU A 1 279 ? -11.519 0.461 51.474 1.00 91.38 279 LEU A C 1
ATOM 2223 O O . LEU A 1 279 ? -11.562 -0.769 51.588 1.00 91.38 279 LEU A O 1
ATOM 2227 N N . GLU A 1 280 ? -10.435 1.170 51.800 1.00 89.69 280 GLU A N 1
ATOM 2228 C CA . GLU A 1 280 ? -9.219 0.577 52.366 1.00 89.69 280 GLU A CA 1
ATOM 2229 C C . GLU A 1 280 ? -9.489 -0.094 53.720 1.00 89.69 280 GLU A C 1
ATOM 2231 O O . GLU A 1 280 ? -9.116 -1.253 53.926 1.00 89.69 280 GLU A O 1
ATOM 2236 N N . GLN A 1 281 ? -10.208 0.579 54.628 1.00 94.44 281 GLN A N 1
ATOM 2237 C CA . GLN A 1 281 ? -10.579 0.022 55.934 1.00 94.44 281 GLN A CA 1
ATOM 2238 C C . GLN A 1 281 ? -11.418 -1.257 55.794 1.00 94.44 281 GLN A C 1
ATOM 2240 O O . GLN A 1 281 ? -11.240 -2.222 56.544 1.00 94.44 281 GLN A O 1
ATOM 2245 N N . LYS A 1 282 ? -12.333 -1.279 54.820 1.00 92.50 282 LYS A N 1
ATOM 2246 C CA . LYS A 1 282 ? -13.177 -2.433 54.486 1.00 92.50 282 LYS A CA 1
ATOM 2247 C C . LYS A 1 282 ? -12.450 -3.492 53.650 1.00 92.50 282 LYS A C 1
ATOM 2249 O O . LYS A 1 282 ? -13.054 -4.515 53.338 1.00 92.50 282 LYS A O 1
ATOM 2254 N N . LYS A 1 283 ? -11.158 -3.298 53.355 1.00 92.88 283 LYS A N 1
ATOM 2255 C CA . LYS A 1 283 ? -10.293 -4.222 52.605 1.00 92.88 283 LYS A CA 1
ATOM 2256 C C . LYS A 1 283 ? -10.795 -4.513 51.187 1.00 92.88 283 LYS A C 1
ATOM 2258 O O . LYS A 1 283 ? -10.625 -5.629 50.689 1.00 92.88 283 LYS A O 1
ATOM 2263 N N . PHE A 1 284 ? -11.401 -3.523 50.531 1.00 90.94 284 PHE A N 1
ATOM 2264 C CA . PHE A 1 284 ? -11.696 -3.627 49.104 1.00 90.94 284 PHE A CA 1
ATOM 2265 C C . PHE A 1 284 ? -10.391 -3.758 48.312 1.00 90.94 284 PHE A C 1
ATOM 2267 O O . PHE A 1 284 ? -9.368 -3.167 48.656 1.00 90.94 284 PHE A O 1
ATOM 2274 N N . LYS A 1 285 ? -10.417 -4.560 47.245 1.00 89.06 285 LYS A N 1
ATOM 2275 C CA . LYS A 1 285 ? -9.274 -4.716 46.342 1.00 89.06 285 LYS A CA 1
ATOM 2276 C C . LYS A 1 285 ? -9.419 -3.748 45.180 1.00 89.06 285 LYS A C 1
ATOM 2278 O O . LYS A 1 285 ? -10.402 -3.817 44.447 1.00 89.06 285 LYS A O 1
ATOM 2283 N N . ALA A 1 286 ? -8.420 -2.895 44.986 1.00 85.06 286 ALA A N 1
ATOM 2284 C CA . ALA A 1 286 ? -8.331 -2.086 43.781 1.00 85.06 286 ALA A CA 1
ATOM 2285 C C . ALA A 1 286 ? -8.018 -2.983 42.573 1.00 85.06 286 ALA A C 1
ATOM 2287 O O . ALA A 1 286 ? -7.132 -3.839 42.643 1.00 85.06 286 ALA A O 1
ATOM 2288 N N . HIS A 1 287 ? -8.730 -2.772 41.467 1.00 85.38 287 HIS A N 1
ATOM 2289 C CA . HIS A 1 287 ? -8.454 -3.427 40.192 1.00 85.38 287 HIS A CA 1
ATOM 2290 C C . HIS A 1 287 ? -7.844 -2.403 39.219 1.00 85.38 287 HIS A C 1
ATOM 2292 O O . HIS A 1 287 ? -8.580 -1.727 38.503 1.00 85.38 287 HIS A O 1
ATOM 2298 N N . PRO A 1 288 ? -6.506 -2.255 39.175 1.00 80.50 288 PRO A N 1
ATOM 2299 C CA . PRO A 1 288 ? -5.849 -1.168 38.440 1.00 80.50 288 PRO A CA 1
ATOM 2300 C C . PRO A 1 288 ? -5.972 -1.282 36.913 1.00 80.50 288 PRO A C 1
ATOM 2302 O O . PRO A 1 288 ? -5.706 -0.320 36.206 1.00 80.50 288 PRO A O 1
ATOM 2305 N N . GLN A 1 289 ? -6.372 -2.446 36.394 1.00 82.88 289 GLN A N 1
ATOM 2306 C CA . GLN A 1 289 ? -6.568 -2.697 34.961 1.00 82.88 289 GLN A CA 1
ATOM 2307 C C . GLN A 1 289 ? -8.046 -2.643 34.546 1.00 82.88 289 GLN A C 1
ATOM 2309 O O . GLN A 1 289 ? -8.472 -3.377 33.659 1.00 82.88 289 GLN A O 1
ATOM 2314 N N . HIS A 1 290 ? -8.856 -1.831 35.226 1.00 81.38 290 HIS A N 1
ATOM 2315 C CA . HIS A 1 290 ? -10.224 -1.562 34.794 1.00 81.38 290 HIS A CA 1
ATOM 2316 C C . HIS A 1 290 ? -10.273 -0.234 34.034 1.00 81.38 290 HIS A C 1
ATOM 2318 O O . HIS A 1 290 ? -9.898 0.804 34.573 1.00 81.38 290 HIS A O 1
ATOM 2324 N N . PHE A 1 291 ? -10.733 -0.280 32.786 1.00 80.75 291 PHE A N 1
ATOM 2325 C CA . PHE A 1 291 ? -10.915 0.893 31.940 1.00 80.75 291 PHE A CA 1
ATOM 2326 C C . PHE A 1 291 ? -12.403 1.067 31.657 1.00 80.75 291 PHE A C 1
ATOM 2328 O O . PHE A 1 291 ? -13.071 0.110 31.272 1.00 80.75 291 PHE A O 1
ATOM 2335 N N . ALA A 1 292 ? -12.895 2.290 31.820 1.00 79.50 292 ALA A N 1
ATOM 2336 C CA . ALA A 1 292 ? -14.254 2.676 31.477 1.00 79.50 292 ALA A CA 1
ATOM 2337 C C . ALA A 1 292 ? -14.222 3.966 30.640 1.00 79.50 292 ALA A C 1
ATOM 2339 O O . ALA A 1 292 ? -13.271 4.749 30.760 1.00 79.50 292 ALA A O 1
ATOM 2340 N N . PRO A 1 293 ? -15.232 4.205 29.786 1.00 81.25 293 PRO A N 1
ATOM 2341 C CA . PRO A 1 293 ? -15.400 5.489 29.118 1.00 81.25 293 PRO A CA 1
ATOM 2342 C C . PRO A 1 293 ? -15.405 6.659 30.111 1.00 81.25 293 PRO A C 1
ATOM 2344 O O . PRO A 1 293 ? -15.965 6.558 31.198 1.00 81.25 293 PRO A O 1
ATOM 2347 N N . VAL A 1 294 ? -14.807 7.788 29.720 1.00 82.19 294 VAL A N 1
ATOM 2348 C CA . VAL A 1 294 ? -14.778 9.010 30.552 1.00 82.19 294 VAL A CA 1
ATOM 2349 C C . VAL A 1 294 ? -16.164 9.660 30.631 1.00 82.19 294 VAL A C 1
ATOM 2351 O O . VAL A 1 294 ? -16.524 10.267 31.634 1.00 82.19 294 VAL A O 1
ATOM 2354 N N . GLU A 1 295 ? -16.956 9.535 29.568 1.00 82.19 295 GLU A N 1
ATOM 2355 C CA . GLU A 1 295 ? -18.317 10.057 29.518 1.00 82.19 295 GLU A CA 1
ATOM 2356 C C . GLU A 1 295 ? -19.278 9.149 30.296 1.00 82.19 295 GLU A C 1
ATOM 2358 O O . GLU A 1 295 ? -19.377 7.954 30.020 1.00 82.19 295 GLU A O 1
ATOM 2363 N N . THR A 1 296 ? -20.024 9.723 31.245 1.00 83.81 296 THR A N 1
ATOM 2364 C CA . THR A 1 296 ? -20.891 8.979 32.174 1.00 83.81 296 THR A CA 1
ATOM 2365 C C . THR A 1 296 ? -21.930 8.111 31.466 1.00 83.81 296 THR A C 1
ATOM 2367 O O . THR A 1 296 ? -22.164 6.978 31.876 1.00 83.81 296 THR A O 1
ATOM 2370 N N . GLN A 1 297 ? -22.550 8.615 30.395 1.00 84.25 297 GLN A N 1
ATOM 2371 C CA . GLN A 1 297 ? -23.566 7.869 29.646 1.00 84.25 297 GLN A CA 1
ATOM 2372 C C . GLN A 1 297 ? -22.948 6.663 28.934 1.00 84.25 297 GLN A C 1
ATOM 2374 O O . GLN A 1 297 ? -23.447 5.550 29.074 1.00 84.25 297 GLN A O 1
ATOM 2379 N N . SER A 1 298 ? -21.809 6.866 28.271 1.00 81.94 298 SER A N 1
ATOM 2380 C CA . SER A 1 298 ? -21.012 5.807 27.648 1.00 81.94 298 SER A CA 1
ATOM 2381 C C . SER A 1 298 ? -20.552 4.763 28.673 1.00 81.94 298 SER A C 1
ATOM 2383 O O . SER A 1 298 ? -20.599 3.566 28.397 1.00 81.94 298 SER A O 1
ATOM 2385 N N . ALA A 1 299 ? -20.149 5.190 29.875 1.00 83.94 299 ALA A N 1
ATOM 2386 C CA . ALA A 1 299 ? -19.739 4.292 30.954 1.00 83.94 299 ALA A CA 1
ATOM 2387 C C . ALA A 1 299 ? -20.904 3.443 31.481 1.00 83.94 299 ALA A C 1
ATOM 2389 O O . ALA A 1 299 ? -20.759 2.233 31.640 1.00 83.94 299 ALA A O 1
ATOM 2390 N N . LEU A 1 300 ? -22.073 4.053 31.698 1.00 85.69 300 LEU A N 1
ATOM 2391 C CA . LEU A 1 300 ? -23.286 3.340 32.102 1.00 85.69 300 LEU A CA 1
ATOM 2392 C C . LEU A 1 300 ? -23.755 2.365 31.024 1.00 85.69 300 LEU A C 1
ATOM 2394 O O . LEU A 1 300 ? -24.148 1.242 31.334 1.00 85.69 300 LEU A O 1
ATOM 2398 N N . LEU A 1 301 ? -23.682 2.766 29.757 1.00 85.31 301 LEU A N 1
ATOM 2399 C CA . LEU A 1 301 ? -24.055 1.912 28.638 1.00 85.31 301 LEU A CA 1
ATOM 2400 C C . LEU A 1 301 ? -23.077 0.735 28.500 1.00 85.31 301 LEU A C 1
ATOM 2402 O O . LEU A 1 301 ? -23.513 -0.401 28.319 1.00 85.31 301 LEU A O 1
ATOM 2406 N N . ASN A 1 302 ? -21.778 0.958 28.711 1.00 83.81 302 ASN A N 1
ATOM 2407 C CA . ASN A 1 302 ? -20.792 -0.120 28.772 1.00 83.81 302 ASN A CA 1
ATOM 2408 C C . ASN A 1 302 ? -21.057 -1.086 29.928 1.00 83.81 302 ASN A C 1
ATOM 2410 O O . ASN A 1 302 ? -21.042 -2.297 29.723 1.00 83.81 302 ASN A O 1
ATOM 2414 N N . LEU A 1 303 ? -21.376 -0.558 31.108 1.00 84.94 303 LEU A N 1
ATOM 2415 C CA . LEU A 1 303 ? -21.649 -1.357 32.296 1.00 84.94 303 LEU A CA 1
ATOM 2416 C C . LEU A 1 303 ? -22.929 -2.198 32.169 1.00 84.94 303 LEU A C 1
ATOM 2418 O O . LEU A 1 303 ? -22.933 -3.367 32.545 1.00 84.94 303 LEU A O 1
ATOM 2422 N N . LEU A 1 304 ? -24.016 -1.610 31.663 1.00 85.25 304 LEU A N 1
ATOM 2423 C CA . LEU A 1 304 ? -25.339 -2.243 31.637 1.00 85.25 304 LEU A CA 1
ATOM 2424 C C . LEU A 1 304 ? -25.601 -3.045 30.363 1.00 85.25 304 LEU A C 1
ATOM 2426 O O . LEU A 1 304 ? -26.298 -4.053 30.418 1.00 85.25 304 LEU A O 1
ATOM 2430 N N . TYR A 1 305 ? -25.071 -2.614 29.221 1.00 80.44 305 TYR A N 1
ATOM 2431 C CA . TYR A 1 305 ? -25.342 -3.230 27.919 1.00 80.44 305 TYR A CA 1
ATOM 2432 C C . TYR A 1 305 ? -24.133 -3.964 27.338 1.00 80.44 305 TYR A C 1
ATOM 2434 O O . TYR A 1 305 ? -24.273 -4.641 26.322 1.00 80.44 305 TYR A O 1
ATOM 2442 N N . GLY A 1 306 ? -22.943 -3.824 27.934 1.00 77.50 306 GLY A N 1
ATOM 2443 C CA . GLY A 1 306 ? -21.706 -4.361 27.360 1.00 77.50 306 GLY A CA 1
ATOM 2444 C C . GLY A 1 306 ? -21.316 -3.694 26.036 1.00 77.50 306 GLY A C 1
ATOM 2445 O O . GLY A 1 306 ? -20.550 -4.264 25.265 1.00 77.50 306 GLY A O 1
ATOM 2446 N N . SER A 1 307 ? -21.855 -2.504 25.751 1.00 72.94 307 SER A N 1
ATOM 2447 C CA . SER A 1 307 ? -21.692 -1.781 24.484 1.00 72.94 307 SER A CA 1
ATOM 2448 C C . SER A 1 307 ? -21.034 -0.419 24.725 1.00 72.94 307 SER A C 1
ATOM 2450 O O . SER A 1 307 ? -21.210 0.172 25.782 1.00 72.94 307 SER A O 1
ATOM 2452 N N . MET A 1 308 ? -20.271 0.112 23.772 1.00 68.25 308 MET A N 1
ATOM 2453 C CA . MET A 1 308 ? -19.633 1.433 23.890 1.00 68.25 308 MET A CA 1
ATOM 2454 C C . MET A 1 308 ? -20.228 2.415 22.879 1.00 68.25 308 MET A C 1
ATOM 2456 O O . MET A 1 308 ? -19.496 3.035 22.115 1.00 68.25 308 MET A O 1
ATOM 2460 N N . GLN A 1 309 ? -21.557 2.547 22.818 1.00 66.56 309 GLN A N 1
ATOM 2461 C CA . GLN A 1 309 ? -22.171 3.531 21.917 1.00 66.56 309 GLN A CA 1
ATOM 2462 C C . GLN A 1 309 ? -21.616 4.927 22.234 1.00 66.56 309 GLN A C 1
ATOM 2464 O O . GLN A 1 309 ? -21.479 5.280 23.396 1.00 66.56 309 GLN A O 1
ATOM 2469 N N . LEU A 1 310 ? -21.258 5.679 21.192 1.00 64.06 310 LEU A N 1
ATOM 2470 C CA . LEU A 1 310 ? -20.686 7.034 21.265 1.00 64.06 310 LEU A CA 1
ATOM 2471 C C . LEU A 1 310 ? -21.583 8.033 20.506 1.00 64.06 310 LEU A C 1
ATOM 2473 O O . LEU A 1 310 ? -21.102 9.004 19.922 1.00 64.06 310 LEU A O 1
ATOM 2477 N N . ASN A 1 311 ? -22.881 7.734 20.422 1.00 66.94 311 ASN A N 1
ATOM 2478 C CA . ASN A 1 311 ? -23.860 8.452 19.607 1.00 66.94 311 ASN A CA 1
ATOM 2479 C C . ASN A 1 311 ? -24.872 9.211 20.487 1.00 66.94 311 ASN A C 1
ATOM 2481 O O . ASN A 1 311 ? -24.923 9.047 21.703 1.00 66.94 311 ASN A O 1
ATOM 2485 N N . LYS A 1 312 ? -25.707 10.062 19.887 1.00 67.69 312 LYS A N 1
ATOM 2486 C CA . LYS A 1 312 ? -26.713 10.829 20.651 1.00 67.69 312 LYS A CA 1
ATOM 2487 C C . LYS A 1 312 ? -27.839 9.967 21.233 1.00 67.69 312 LYS A C 1
ATOM 2489 O O . LYS A 1 312 ? -28.534 10.415 22.145 1.00 67.69 312 LYS A O 1
ATOM 2494 N N . ASP A 1 313 ? -27.994 8.744 20.739 1.00 71.38 313 ASP A N 1
ATOM 2495 C CA . ASP A 1 313 ? -29.054 7.825 21.146 1.00 71.38 313 ASP A CA 1
ATOM 2496 C C . ASP A 1 313 ? -28.750 7.119 22.474 1.00 71.38 313 ASP A C 1
ATOM 2498 O O . ASP A 1 313 ? -29.652 6.522 23.057 1.00 71.38 313 ASP A O 1
ATOM 2502 N N . MET A 1 314 ? -27.529 7.252 23.017 1.00 74.75 314 MET A N 1
ATOM 2503 C CA . MET A 1 314 ? -27.146 6.713 24.332 1.00 74.75 314 MET A CA 1
ATOM 2504 C C . MET A 1 314 ? -28.182 7.014 25.421 1.00 74.75 314 MET A C 1
ATOM 2506 O O . MET A 1 314 ? -28.544 6.134 26.199 1.00 74.75 314 MET A O 1
ATOM 2510 N N . VAL A 1 315 ? -28.690 8.251 25.460 1.00 78.75 315 VAL A N 1
ATOM 2511 C CA . VAL A 1 315 ? -29.699 8.678 26.441 1.00 78.75 315 VAL A CA 1
ATOM 2512 C C . VAL A 1 315 ? -31.007 7.921 26.255 1.00 78.75 315 VAL A C 1
ATOM 2514 O O . VAL A 1 315 ? -31.604 7.500 27.240 1.00 78.75 315 VAL A O 1
ATOM 2517 N N . ALA A 1 316 ? -31.450 7.743 25.010 1.00 82.81 316 ALA A N 1
ATOM 2518 C CA . ALA A 1 316 ? -32.678 7.022 24.703 1.00 82.81 316 ALA A CA 1
ATOM 2519 C C . ALA A 1 316 ? -32.538 5.530 25.040 1.00 82.81 316 ALA A C 1
ATOM 2521 O O . ALA A 1 316 ? -33.422 4.960 25.670 1.00 82.81 316 ALA A O 1
ATOM 2522 N N . THR A 1 317 ? -31.398 4.912 24.720 1.00 80.12 317 THR A N 1
ATOM 2523 C CA . THR A 1 317 ? -31.111 3.517 25.087 1.00 80.12 317 THR A CA 1
ATOM 2524 C C . THR A 1 317 ? -31.131 3.323 26.605 1.00 80.12 317 THR A C 1
ATOM 2526 O O . THR A 1 317 ? -31.738 2.378 27.099 1.00 80.12 317 THR A O 1
ATOM 2529 N N . LEU A 1 318 ? -30.538 4.248 27.368 1.00 83.06 318 LEU A N 1
ATOM 2530 C CA . LEU A 1 318 ? -30.526 4.201 28.836 1.00 83.06 318 LEU A CA 1
ATOM 2531 C C . LEU A 1 318 ? -31.912 4.403 29.481 1.00 83.06 318 LEU A C 1
ATOM 2533 O O . LEU A 1 318 ? -32.058 4.124 30.670 1.00 83.06 318 LEU A O 1
ATOM 2537 N N . GLN A 1 319 ? -32.926 4.868 28.740 1.00 85.75 319 GLN A N 1
ATOM 2538 C CA . GLN A 1 319 ? -34.308 4.965 29.237 1.00 85.75 319 GLN A CA 1
ATOM 2539 C C . GLN A 1 319 ? -35.045 3.623 29.229 1.00 85.75 319 GLN A C 1
ATOM 2541 O O . GLN A 1 319 ? -36.076 3.488 29.891 1.00 85.75 319 GLN A O 1
ATOM 2546 N N . HIS A 1 320 ? -34.529 2.633 28.504 1.00 84.06 320 HIS A N 1
ATOM 2547 C CA . HIS A 1 320 ? -35.055 1.277 28.499 1.00 84.06 320 HIS A CA 1
ATOM 2548 C C . HIS A 1 320 ? -34.194 0.378 29.402 1.00 84.06 320 HIS A C 1
ATOM 2550 O O . HIS A 1 320 ? -33.011 0.661 29.600 1.00 84.06 320 HIS A O 1
ATOM 2556 N N . PRO A 1 321 ? -34.757 -0.675 30.018 1.00 82.94 321 PRO A N 1
ATOM 2557 C CA . PRO A 1 321 ? -33.959 -1.681 30.711 1.00 82.94 321 PRO A CA 1
ATOM 2558 C C . PRO A 1 321 ? -33.234 -2.586 29.695 1.00 82.94 321 PRO A C 1
ATOM 2560 O O . PRO A 1 321 ? -33.769 -2.864 28.620 1.00 82.94 321 PRO A O 1
ATOM 2563 N N . PRO A 1 322 ? -32.026 -3.088 30.008 1.00 84.31 322 PRO A N 1
ATOM 2564 C CA . PRO A 1 322 ? -31.318 -3.997 29.117 1.00 84.31 322 PRO A CA 1
ATOM 2565 C C . PRO A 1 322 ? -32.023 -5.357 29.039 1.00 84.31 322 PRO A C 1
ATOM 2567 O O . PRO A 1 322 ? -32.587 -5.839 30.021 1.00 84.31 322 PRO A O 1
ATOM 2570 N N . ALA A 1 323 ? -31.918 -6.032 27.891 1.00 81.19 323 ALA A N 1
ATOM 2571 C CA . ALA A 1 323 ? -32.629 -7.288 27.628 1.00 81.19 323 ALA A CA 1
ATOM 2572 C C . ALA A 1 323 ? -32.340 -8.399 28.656 1.00 81.19 323 ALA A C 1
ATOM 2574 O O . ALA A 1 323 ? -33.204 -9.230 28.922 1.00 81.19 323 ALA A O 1
ATOM 2575 N N . TRP A 1 324 ? -31.141 -8.431 29.250 1.00 83.06 324 TRP A N 1
ATOM 2576 C CA . TRP A 1 324 ? -30.824 -9.399 30.304 1.00 83.06 324 TRP A CA 1
ATOM 2577 C C . TRP A 1 324 ? -31.617 -9.137 31.587 1.00 83.06 324 TRP A C 1
ATOM 2579 O O . TRP A 1 324 ? -31.965 -10.083 32.284 1.00 83.06 324 TRP A O 1
ATOM 2589 N N . MET A 1 325 ? -31.925 -7.874 31.887 1.00 84.94 325 MET A N 1
ATOM 2590 C CA . MET A 1 325 ? -32.665 -7.472 33.081 1.00 84.94 325 MET A CA 1
ATOM 2591 C C . MET A 1 325 ? -34.141 -7.850 32.966 1.00 84.94 325 MET A C 1
ATOM 2593 O O . MET A 1 325 ? -34.716 -8.341 33.932 1.00 84.94 325 MET A O 1
ATOM 2597 N N . GLU A 1 326 ? -34.733 -7.700 31.780 1.00 83.38 326 GLU A N 1
ATOM 2598 C CA . GLU A 1 326 ? -36.118 -8.119 31.509 1.00 83.38 326 GLU A CA 1
ATOM 2599 C C . GLU A 1 326 ? -36.311 -9.640 31.589 1.00 83.38 326 GLU A C 1
ATOM 2601 O O . GLU A 1 326 ? -37.406 -10.123 31.870 1.00 83.38 326 GLU A O 1
ATOM 2606 N N . GLN A 1 327 ? -35.243 -10.404 31.357 1.00 82.94 327 GLN A N 1
ATOM 2607 C CA . GLN A 1 327 ? -35.259 -11.866 31.393 1.00 82.94 327 GLN A CA 1
ATOM 2608 C C . GLN A 1 327 ? -34.997 -12.447 32.790 1.00 82.94 327 GLN A C 1
ATOM 2610 O O . GLN A 1 327 ? -35.082 -13.664 32.972 1.00 82.94 327 GLN A O 1
ATOM 2615 N N . LEU A 1 328 ? -34.680 -11.609 33.784 1.00 81.19 328 LEU A N 1
ATOM 2616 C CA . LEU A 1 328 ? -34.472 -12.067 35.154 1.00 81.19 328 LEU A CA 1
ATOM 2617 C C . LEU A 1 328 ? -35.809 -12.358 35.859 1.00 81.19 328 LEU A C 1
ATOM 2619 O O . LEU A 1 328 ? -36.742 -11.557 35.785 1.00 81.19 328 LEU A O 1
ATOM 2623 N N . PRO A 1 329 ? -35.903 -13.468 36.615 1.00 79.94 329 PRO A N 1
ATOM 2624 C CA . PRO A 1 329 ? -37.021 -13.709 37.517 1.00 79.94 329 PRO A CA 1
ATOM 2625 C C . PRO A 1 329 ? -37.263 -12.548 38.492 1.00 79.94 329 PRO A C 1
ATOM 2627 O O . PRO A 1 329 ? -36.328 -11.947 39.030 1.00 79.94 329 PRO A O 1
ATOM 2630 N N . VAL A 1 330 ? -38.542 -12.284 38.770 1.00 77.88 330 VAL A N 1
ATOM 2631 C CA . VAL A 1 330 ? -38.974 -11.243 39.711 1.00 77.88 330 VAL A CA 1
ATOM 2632 C C . VAL A 1 330 ? -38.330 -11.469 41.084 1.00 77.88 330 VAL A C 1
ATOM 2634 O O . VAL A 1 330 ? -38.397 -12.566 41.635 1.00 77.88 330 VAL A O 1
ATOM 2637 N N . GLY A 1 331 ? -37.725 -10.418 41.642 1.00 77.62 331 GLY A N 1
ATOM 2638 C CA . GLY A 1 331 ? -37.122 -10.429 42.980 1.00 77.62 331 GLY A CA 1
ATOM 2639 C C . GLY A 1 331 ? -35.627 -10.762 43.038 1.00 77.62 331 GLY A C 1
ATOM 2640 O O . GLY A 1 331 ? -35.061 -10.714 44.126 1.00 77.62 331 GLY A O 1
ATOM 2641 N N . LEU A 1 332 ? -34.970 -11.057 41.908 1.00 80.12 332 LEU A N 1
ATOM 2642 C CA . LEU A 1 332 ? -33.515 -11.293 41.868 1.00 80.12 332 LEU A CA 1
ATOM 2643 C C . LEU A 1 332 ? -32.670 -10.023 41.694 1.00 80.12 332 LEU A C 1
ATOM 2645 O O . LEU A 1 332 ? -31.466 -10.061 41.935 1.00 80.12 332 LEU A O 1
ATOM 2649 N N . LEU A 1 333 ? -33.280 -8.908 41.291 1.00 82.31 333 LEU A N 1
ATOM 2650 C CA . LEU A 1 333 ? -32.611 -7.621 41.124 1.00 82.31 333 LEU A CA 1
ATOM 2651 C C . LEU A 1 333 ? -33.378 -6.528 41.871 1.00 82.31 333 LEU A C 1
ATOM 2653 O O . LEU A 1 333 ? -34.600 -6.431 41.768 1.00 82.31 333 LEU A O 1
ATOM 2657 N N . SER A 1 334 ? -32.639 -5.689 42.590 1.00 82.69 334 SER A N 1
ATOM 2658 C CA . SER A 1 334 ? -33.135 -4.481 43.245 1.00 82.69 334 SER A CA 1
ATOM 2659 C C . SER A 1 334 ? -32.241 -3.318 42.840 1.00 82.69 334 SER A C 1
ATOM 2661 O O . SER A 1 334 ? -31.021 -3.422 42.950 1.00 82.69 334 SER A O 1
ATOM 2663 N N . ILE A 1 335 ? -32.842 -2.213 42.401 1.00 81.75 335 ILE A N 1
ATOM 2664 C CA . ILE A 1 335 ? -32.129 -0.979 42.064 1.00 81.75 335 ILE A CA 1
ATOM 2665 C C . ILE A 1 335 ? -32.643 0.121 42.986 1.00 81.75 335 ILE A C 1
ATOM 2667 O O . ILE A 1 335 ? -33.845 0.371 43.055 1.00 81.75 335 ILE A O 1
ATOM 2671 N N . SER A 1 336 ? -31.726 0.781 43.688 1.00 79.75 336 SER A N 1
ATOM 2672 C CA . SER A 1 336 ? -32.013 1.948 44.518 1.00 79.75 336 SER A CA 1
ATOM 2673 C C . SER A 1 336 ? -31.105 3.098 44.110 1.00 79.75 336 SER A C 1
ATOM 2675 O O . SER A 1 336 ? -29.895 2.910 43.998 1.00 79.75 336 SER A O 1
ATOM 2677 N N . THR A 1 337 ? -31.678 4.282 43.930 1.00 74.88 337 THR A N 1
ATOM 2678 C CA . THR A 1 337 ? -30.937 5.527 43.706 1.00 74.88 337 THR A CA 1
ATOM 2679 C C . THR A 1 337 ? -30.991 6.363 44.977 1.00 74.88 337 THR A C 1
ATOM 2681 O O . THR A 1 337 ? -32.088 6.631 45.472 1.00 74.88 337 THR A O 1
ATOM 2684 N N . SER A 1 338 ? -29.828 6.734 45.510 1.00 60.88 338 SER A N 1
ATOM 2685 C CA . SER A 1 338 ? -29.680 7.594 46.692 1.00 60.88 338 SER A CA 1
ATOM 2686 C C . SER A 1 338 ? -29.424 9.041 46.318 1.00 60.88 338 SER A C 1
ATOM 2688 O O . SER A 1 338 ? -28.581 9.233 45.411 1.00 60.88 338 SER A O 1
#

Foldseek 3Di:
DPPPPPPPLVNLLVLLVLLLLQLLVVLLVVLLVLLVLLCVLDDAFPDPLLVLLVVLCSLQVSSVVSVVLCVVALSVLSVVDSDLVVSLLRVLLSSLVVVLLSNLQSVVCSVPVAGDDPVCPVVSVVVVVVCCVPPVPCVCVVSVVSSVVSSVVSSVSSVVSSVCSVVVVVVPVSVVSVCSNNVSNVVSLVSVQVCLQVVVCSSVVCQRSHPPGDRHHCQVVCVVVVNGDPQVSVQVVLQVVFQDPPRDDDDQDDDDDDDDDQDDDDDDLDADPVNVVVCVVVVPDDDPPDDADPDPLQRVCCVQVVTRRPHPCSVVVVVDHHPVVVNDPPPNDDDDDD

Sequence (338 aa):
MVLEQNLSLVNKVNRLLNWGHWFTFFNILLALVITAAYWWAEPLPQSITGWFYLLTNWLGHTAFLCFLFFILTIFPVTLIFPYQRHVRGIAAALATIGLVALIFDAYVYQALGYHVGSASSEQTIDLLRQQVVTNLRNFILITTVVSALLLAIELVLSNFCWKKVPRLQASGVGQPALYLFLGCFVASHTLHIWADAQLDLDVMKQDNVLPFTYPATANTFLAKYNVLDLSRLKETKAEQLQRPTNWREPEALKCVAQQSEAVTVLIVPDLSAADSALLEQKKFKAHPQHFAPVETQSALLNLLYGSMQLNKDMVATLQHPPAWMEQLPVGLLSISTS

Secondary structure (DSSP, 8-state):
--TTTTS-HHHHHHHHHHHHHHHHHHHHHHHHHHHGGGGGTSPPP-SHHHHHHHHHHHHHHHHHHHHHHIIIIIHHHHHH---HHHHHHHHHHHHHHHHHHHHHHHHHHHHHSS-SSSTTHHHHHHHHHHHHHHHHHHHHHHHHHHHHHHHHHHHHHHHHHHHHHHHHHTTS-HHHHHHHHHHHHHHHHHHHHHHHHHT-HHHHGGGGSSTT------HHHHHHTTS--HHHHHHHHHHHHHS-TTPPP-PPP-------PPPP----S---HHHHHHHHHTTPPP-TT----SSHHHHHHHHHHS----STTHHHHHTSPPHHHHTSPTTS------

pLDDT: mean 87.97, std 10.52, range [41.75, 98.56]